Protein AF-0000000067874008 (afdb_homodimer)

InterPro domains:
  IPR034601 Ragulator complex protein LAMTOR4 [PTHR33967] (1-99)

pLDDT: mean 87.2, std 14.18, range [40.66, 96.75]

Structure (mmCIF, N/CA/C/O backbone):
data_AF-0000000067874008-model_v1
#
loop_
_entity.id
_entity.type
_entity.pdbx_description
1 polymer 'Ragulator complex protein LAMTOR4'
#
loop_
_atom_site.group_PDB
_atom_site.id
_atom_site.type_symbol
_atom_site.label_atom_id
_atom_site.label_alt_id
_atom_site.label_comp_id
_atom_site.label_asym_id
_atom_site.label_entity_id
_atom_site.label_seq_id
_atom_site.pdbx_PDB_ins_code
_atom_site.Cartn_x
_atom_site.Cartn_y
_atom_site.Cartn_z
_atom_site.occupancy
_atom_site.B_iso_or_equiv
_atom_site.auth_seq_id
_atom_site.auth_comp_id
_atom_site.auth_asym_id
_atom_site.auth_atom_id
_atom_site.pdbx_PDB_model_num
ATOM 1 N N . MET A 1 1 ? -5.441 24.359 17.938 1 43.97 1 MET A N 1
ATOM 2 C CA . MET A 1 1 ? -6.703 23.656 18.172 1 43.97 1 MET A CA 1
ATOM 3 C C . MET A 1 1 ? -6.828 22.453 17.25 1 43.97 1 MET A C 1
ATOM 5 O O . MET A 1 1 ? -6.867 22.594 16.031 1 43.97 1 MET A O 1
ATOM 9 N N . THR A 1 2 ? -6.242 21.359 17.75 1 56.84 2 THR A N 1
ATOM 10 C CA . THR A 1 2 ? -6.234 20.141 16.969 1 56.84 2 THR A CA 1
ATOM 11 C C . THR A 1 2 ? -7.656 19.734 16.594 1 56.84 2 THR A C 1
ATOM 13 O O . THR A 1 2 ? -8.523 19.625 17.453 1 56.84 2 THR A O 1
ATOM 16 N N . SER A 1 3 ? -8.039 20.062 15.406 1 67.25 3 SER A N 1
ATOM 17 C CA . SER A 1 3 ? -9.375 19.703 14.945 1 67.25 3 SER A CA 1
ATOM 18 C C . SER A 1 3 ? -9.672 18.234 15.195 1 67.25 3 SER A C 1
ATOM 20 O O . SER A 1 3 ? -8.75 17.422 15.359 1 67.25 3 SER A O 1
ATOM 22 N N . THR A 1 4 ? -10.883 17.938 15.672 1 76.56 4 THR A N 1
ATOM 23 C CA . THR A 1 4 ? -11.375 16.578 15.828 1 76.56 4 THR A CA 1
ATOM 24 C C . THR A 1 4 ? -10.867 15.68 14.703 1 76.56 4 THR A C 1
ATOM 26 O O . THR A 1 4 ? -10.594 14.492 14.914 1 76.56 4 THR A O 1
ATOM 29 N N . LEU A 1 5 ? -10.438 16.375 13.57 1 80.25 5 LEU A N 1
ATOM 30 C CA . LEU A 1 5 ? -9.977 15.695 12.359 1 80.25 5 LEU A CA 1
ATOM 31 C C . LEU A 1 5 ? -8.609 15.07 12.578 1 80.25 5 LEU A C 1
ATOM 33 O O . LEU A 1 5 ? -8.328 13.984 12.062 1 80.25 5 LEU A O 1
ATOM 37 N N . THR A 1 6 ? -7.863 15.68 13.477 1 87.56 6 THR A N 1
ATOM 38 C CA . THR A 1 6 ? -6.465 15.266 13.531 1 87.56 6 THR A CA 1
ATOM 39 C C . THR A 1 6 ? -6.117 14.719 14.914 1 87.56 6 THR A C 1
ATOM 41 O O . THR A 1 6 ? -4.973 14.328 15.164 1 87.56 6 THR A O 1
ATOM 44 N N . GLN A 1 7 ? -7.09 14.812 15.844 1 84.56 7 GLN A N 1
ATOM 45 C CA . GLN A 1 7 ? -6.793 14.445 17.219 1 84.56 7 GLN A CA 1
ATOM 46 C C . GLN A 1 7 ? -6.223 13.031 17.312 1 84.56 7 GLN A C 1
ATOM 48 O O . GLN A 1 7 ? -5.207 12.805 17.969 1 84.56 7 GLN A O 1
ATOM 53 N N . GLY A 1 8 ? -6.805 12.047 16.594 1 88.06 8 GLY A N 1
ATOM 54 C CA . GLY A 1 8 ? -6.324 10.672 16.594 1 88.06 8 GLY A CA 1
ATOM 55 C C . GLY A 1 8 ? -4.969 10.508 15.938 1 88.06 8 GLY A C 1
ATOM 56 O O . GLY A 1 8 ? -4.141 9.719 16.391 1 88.06 8 GLY A O 1
ATOM 57 N N . LEU A 1 9 ? -4.711 11.375 14.953 1 89.25 9 LEU A N 1
ATOM 58 C CA . LEU A 1 9 ? -3.473 11.281 14.195 1 89.25 9 LEU A CA 1
ATOM 59 C C . LEU A 1 9 ? -2.293 11.797 15.008 1 89.25 9 LEU A C 1
ATOM 61 O O . LEU A 1 9 ? -1.188 11.258 14.922 1 89.25 9 LEU A O 1
ATOM 65 N N . GLU A 1 10 ? -2.543 12.781 15.828 1 85.94 10 GLU A N 1
ATOM 66 C CA . GLU A 1 10 ? -1.481 13.406 16.609 1 85.94 10 GLU A CA 1
ATOM 67 C C . GLU A 1 10 ? -0.99 12.477 17.719 1 85.94 10 GLU A C 1
ATOM 69 O O . GLU A 1 10 ? 0.112 12.656 18.234 1 85.94 10 GLU A O 1
ATOM 74 N N . ARG A 1 11 ? -1.814 11.531 18.047 1 86.31 11 ARG A N 1
ATOM 75 C CA . ARG A 1 11 ? -1.493 10.68 19.188 1 86.31 11 ARG A CA 1
ATOM 76 C C . ARG A 1 11 ? -0.808 9.391 18.734 1 86.31 11 ARG A C 1
ATOM 78 O O . ARG A 1 11 ? -0.416 8.57 19.562 1 86.31 11 ARG A O 1
ATOM 85 N N . ILE A 1 12 ? -0.633 9.273 17.438 1 88.69 12 ILE A N 1
ATOM 86 C CA . ILE A 1 12 ? 0.016 8.078 16.922 1 88.69 12 ILE A CA 1
ATOM 87 C C . ILE A 1 12 ? 1.482 8.062 17.344 1 88.69 12 ILE A C 1
ATOM 89 O O . ILE A 1 12 ? 2.223 9.008 17.078 1 88.69 12 ILE A O 1
ATOM 93 N N . PRO A 1 13 ? 1.858 6.926 18.016 1 86.31 13 PRO A N 1
ATOM 94 C CA . PRO A 1 13 ? 3.264 6.84 18.406 1 86.31 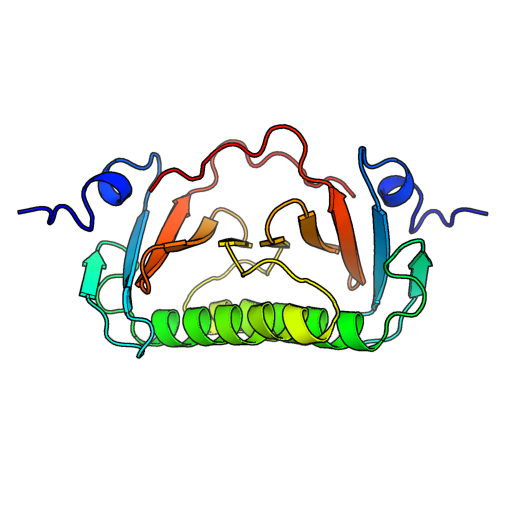13 PRO A CA 1
ATOM 95 C C . PRO A 1 13 ? 4.223 6.914 17.234 1 86.31 13 PRO A C 1
ATOM 97 O O . PRO A 1 13 ? 3.934 6.371 16.156 1 86.31 13 PRO A O 1
ATOM 100 N N . ASP A 1 14 ? 5.359 7.594 17.375 1 90.81 14 ASP A N 1
ATOM 101 C CA . ASP A 1 14 ? 6.457 7.695 16.406 1 90.81 14 ASP A CA 1
ATOM 102 C C . ASP A 1 14 ? 6.02 8.438 15.148 1 90.81 14 ASP A C 1
ATOM 104 O O . ASP A 1 14 ? 6.633 8.289 14.094 1 90.81 14 ASP A O 1
ATOM 108 N N . GLN A 1 15 ? 4.934 9.141 15.32 1 91.62 15 GLN A N 1
ATOM 109 C CA . GLN A 1 15 ? 4.41 9.914 14.203 1 91.62 15 GLN A CA 1
ATOM 110 C C . GLN A 1 15 ? 5.359 11.055 13.836 1 91.62 15 GLN A C 1
ATOM 112 O O . GLN A 1 15 ? 5.809 11.805 14.711 1 91.62 15 GLN A O 1
ATOM 117 N N . MET A 1 16 ? 5.602 11.203 12.562 1 94.88 16 MET A N 1
ATOM 118 C CA . MET A 1 16 ? 6.504 12.242 12.078 1 94.88 16 MET A CA 1
ATOM 119 C C . MET A 1 16 ? 5.738 13.328 11.328 1 94.88 16 MET A C 1
ATOM 121 O O . MET A 1 16 ? 6.262 14.414 11.102 1 94.88 16 MET A O 1
ATOM 125 N N . GLY A 1 17 ? 4.543 13.008 10.922 1 96.25 17 GLY A N 1
ATOM 126 C CA . GLY A 1 17 ? 3.711 13.93 10.156 1 96.25 17 GLY A CA 1
ATOM 127 C C . GLY A 1 17 ? 2.42 13.305 9.672 1 96.25 17 GLY A C 1
ATOM 128 O O . GLY A 1 17 ? 2.285 12.078 9.664 1 96.25 17 GLY A O 1
ATOM 129 N N . TYR A 1 18 ? 1.525 14.18 9.352 1 96.44 18 TYR A N 1
ATOM 130 C CA . TYR A 1 18 ? 0.262 13.672 8.828 1 96.44 18 TYR A CA 1
ATOM 131 C C . TYR A 1 18 ? -0.312 14.609 7.777 1 96.44 18 TYR A C 1
ATOM 133 O O . TYR A 1 18 ? 0.107 15.766 7.672 1 96.44 18 TYR A O 1
ATOM 141 N N . LEU A 1 19 ? -1.194 14.109 6.965 1 96.25 19 LEU A N 1
ATOM 142 C CA . LEU A 1 19 ? -1.909 14.797 5.895 1 96.25 19 LEU A CA 1
ATOM 143 C C . LEU A 1 19 ? -3.34 14.281 5.777 1 96.25 19 LEU A C 1
ATOM 145 O O . LEU A 1 19 ? -3.572 13.07 5.828 1 96.25 19 LEU A O 1
ATOM 149 N N . VAL A 1 20 ? -4.277 15.172 5.75 1 96.69 20 VAL A N 1
ATOM 150 C CA . VAL A 1 20 ? -5.68 14.836 5.531 1 96.69 20 VAL A CA 1
ATOM 151 C C . VAL A 1 20 ? -6.184 15.523 4.262 1 96.69 20 VAL A C 1
ATOM 153 O O . VAL A 1 20 ? -6.012 16.734 4.098 1 96.69 20 VAL A O 1
ATOM 156 N N . MET A 1 21 ? -6.738 14.688 3.416 1 96.44 21 MET A N 1
ATOM 157 C CA . MET A 1 21 ? -7.219 15.211 2.137 1 96.44 21 MET A CA 1
ATOM 158 C C . MET A 1 21 ? -8.672 14.812 1.904 1 96.44 21 MET A C 1
ATOM 160 O O . MET A 1 21 ? -9.133 13.781 2.398 1 96.44 21 MET A O 1
ATOM 164 N N . SER A 1 22 ? -9.305 15.633 1.159 1 94.69 22 SER A N 1
ATOM 165 C CA . SER A 1 22 ? -10.633 15.273 0.678 1 94.69 22 SER A CA 1
ATOM 166 C C . SER A 1 22 ? -10.555 14.422 -0.583 1 94.69 22 SER A C 1
ATOM 168 O O . SER A 1 22 ? -9.5 14.336 -1.219 1 94.69 22 SER A O 1
ATOM 170 N N . GLU A 1 23 ? -11.641 13.758 -0.889 1 85.19 23 GLU A N 1
ATOM 171 C CA . GLU A 1 23 ? -11.719 12.906 -2.07 1 85.19 23 GLU A CA 1
ATOM 172 C C . GLU A 1 23 ? -11.445 13.695 -3.344 1 85.19 23 GLU A C 1
ATOM 174 O O . GLU A 1 23 ? -10.914 13.156 -4.316 1 85.19 23 GLU A O 1
ATOM 179 N N . ASP A 1 24 ? -11.789 14.992 -3.246 1 85.12 24 ASP A N 1
ATOM 180 C CA . ASP A 1 24 ? -11.594 15.828 -4.43 1 85.12 24 ASP A CA 1
ATOM 181 C C . ASP A 1 24 ? -10.164 16.359 -4.492 1 85.12 24 ASP A C 1
ATOM 183 O O . ASP A 1 24 ? -9.789 17.047 -5.441 1 85.12 24 ASP A O 1
ATOM 187 N N . GLY A 1 25 ? -9.367 16.062 -3.543 1 85.06 25 GLY A N 1
ATOM 188 C CA . GLY A 1 25 ? -7.941 16.344 -3.623 1 85.06 25 GLY A CA 1
ATOM 189 C C . GLY A 1 25 ? -7.523 17.547 -2.785 1 85.06 25 GLY A C 1
ATOM 190 O O . GLY A 1 25 ? -6.34 17.891 -2.73 1 85.06 25 GLY A O 1
ATOM 191 N N . GLY A 1 26 ? -8.445 18.297 -2.127 1 92.44 26 GLY A N 1
ATOM 192 C CA . GLY A 1 26 ? -8.094 19.422 -1.267 1 92.44 26 GLY A CA 1
ATOM 193 C C . GLY A 1 26 ? -7.449 18.984 0.038 1 92.44 26 GLY A C 1
ATOM 194 O O . GLY A 1 26 ? -7.895 18.031 0.674 1 92.44 26 GLY A O 1
ATOM 195 N N . VAL A 1 27 ? -6.375 19.641 0.399 1 95.12 27 VAL A N 1
ATOM 196 C CA . VAL A 1 27 ? -5.719 19.375 1.677 1 95.12 27 VAL A CA 1
ATOM 197 C C . VAL A 1 27 ? -6.504 20.047 2.805 1 95.12 27 VAL A C 1
ATOM 199 O O . VAL A 1 27 ? -6.723 21.266 2.785 1 95.12 27 VAL A O 1
ATOM 202 N N . LEU A 1 28 ? -6.926 19.234 3.77 1 95.62 28 LEU A N 1
ATOM 203 C CA . LEU A 1 28 ? -7.746 19.719 4.875 1 95.62 28 LEU A CA 1
ATOM 204 C C . LEU A 1 28 ? -6.883 20.031 6.094 1 95.62 28 LEU A C 1
ATOM 206 O O . LEU A 1 28 ? -7.215 20.922 6.879 1 95.62 28 LEU A O 1
ATOM 210 N N . ALA A 1 29 ? -5.879 19.203 6.34 1 95.56 29 ALA A N 1
ATOM 211 C CA . ALA A 1 29 ? -4.949 19.391 7.449 1 95.56 29 ALA A CA 1
ATOM 212 C C . ALA A 1 29 ? -3.621 18.688 7.176 1 95.56 29 ALA A C 1
ATOM 214 O O . ALA A 1 29 ? -3.58 17.672 6.477 1 95.56 29 ALA A O 1
ATOM 215 N N . SER A 1 30 ? -2.576 19.266 7.633 1 96.75 30 SER A N 1
ATOM 216 C CA . SER A 1 30 ? -1.256 18.656 7.52 1 96.75 30 SER A CA 1
ATOM 217 C C . SER A 1 30 ? -0.313 19.172 8.602 1 96.75 30 SER A C 1
ATOM 219 O O . SER A 1 30 ? -0.509 20.266 9.133 1 96.75 30 SER A O 1
ATOM 221 N N . ALA A 1 31 ? 0.649 18.391 8.961 1 96.19 31 ALA A N 1
ATOM 222 C CA . ALA A 1 31 ? 1.614 18.797 9.984 1 96.19 31 ALA A CA 1
ATOM 223 C C . ALA A 1 31 ? 2.908 18 9.859 1 96.19 31 ALA A C 1
ATOM 225 O O . ALA A 1 31 ? 2.977 17.031 9.094 1 96.19 31 ALA A O 1
ATOM 226 N N . GLY A 1 32 ? 3.914 18.547 10.578 1 96 32 GLY A N 1
ATOM 227 C CA . GLY A 1 32 ? 5.188 17.859 10.625 1 96 32 GLY A CA 1
ATOM 228 C C . GLY A 1 32 ? 5.852 17.734 9.266 1 96 32 GLY A C 1
ATOM 229 O O . GLY A 1 32 ? 5.867 18.688 8.484 1 96 32 GLY A O 1
ATOM 230 N N . ASP A 1 33 ? 6.309 16.516 8.953 1 94.75 33 ASP A N 1
ATOM 231 C CA . ASP A 1 33 ? 7.043 16.281 7.711 1 94.75 33 ASP A CA 1
ATOM 232 C C . ASP A 1 33 ? 6.129 16.391 6.496 1 94.75 33 ASP A C 1
ATOM 234 O O . ASP A 1 33 ? 6.602 16.547 5.367 1 94.75 33 ASP A O 1
ATOM 238 N N . LEU A 1 34 ? 4.836 16.344 6.719 1 95.62 34 LEU A N 1
ATOM 239 C CA . LEU A 1 34 ? 3.906 16.312 5.594 1 95.62 34 LEU A CA 1
ATOM 240 C C . LEU A 1 34 ? 3.17 17.641 5.461 1 95.62 34 LEU A C 1
ATOM 242 O O . LEU A 1 34 ? 2.197 17.75 4.711 1 95.62 34 LEU A O 1
ATOM 246 N N . GLU A 1 35 ? 3.635 18.656 6.195 1 96.06 35 GLU A N 1
ATOM 247 C CA . GLU A 1 35 ? 2.955 19.953 6.191 1 96.06 35 GLU A CA 1
ATOM 248 C C . GLU A 1 35 ? 3.014 20.594 4.809 1 96.06 35 GLU A C 1
ATOM 250 O O . GLU A 1 35 ? 4.098 20.812 4.266 1 96.06 35 GLU A O 1
ATOM 255 N N . ASN A 1 36 ? 1.947 20.828 4.23 1 94.12 36 ASN A N 1
ATOM 256 C CA . ASN A 1 36 ? 1.734 21.5 2.957 1 94.12 36 ASN A CA 1
ATOM 257 C C . ASN A 1 36 ? 2.5 20.828 1.826 1 94.12 36 ASN A C 1
ATOM 259 O O . ASN A 1 36 ? 2.986 21.5 0.911 1 94.12 36 ASN A O 1
ATOM 263 N N . ASP A 1 37 ? 2.703 19.5 1.984 1 93.69 37 ASP A N 1
ATOM 264 C CA . ASP A 1 37 ? 3.402 18.734 0.951 1 93.69 37 ASP A CA 1
ATOM 265 C C . ASP A 1 37 ? 2.443 18.312 -0.159 1 93.69 37 ASP A C 1
ATOM 267 O O . ASP A 1 37 ? 1.922 17.188 -0.138 1 93.69 37 ASP A O 1
ATOM 271 N N . GLU A 1 38 ? 2.291 19.109 -1.146 1 93.12 38 GLU A N 1
ATOM 272 C CA . GLU A 1 38 ? 1.336 18.891 -2.227 1 93.12 38 GLU A CA 1
ATOM 273 C C . GLU A 1 38 ? 1.802 17.766 -3.154 1 93.12 38 GLU A C 1
ATOM 275 O O . GLU A 1 38 ? 0.983 17.094 -3.781 1 93.12 38 GLU A O 1
ATOM 280 N N . ARG A 1 39 ? 3.078 17.719 -3.248 1 93.62 39 ARG A N 1
ATOM 281 C CA . ARG A 1 39 ? 3.602 16.672 -4.113 1 93.62 39 ARG A CA 1
ATOM 282 C C . ARG A 1 39 ? 3.289 15.289 -3.543 1 93.62 39 ARG A C 1
ATOM 284 O O . ARG A 1 39 ? 2.803 14.414 -4.258 1 93.62 39 ARG A O 1
ATOM 291 N N . LEU A 1 40 ? 3.527 15.141 -2.246 1 94.31 40 LEU A N 1
ATOM 292 C CA . LEU A 1 40 ? 3.207 13.875 -1.598 1 94.31 40 LEU A CA 1
ATOM 293 C C . LEU A 1 40 ? 1.71 13.594 -1.667 1 94.31 40 LEU A C 1
ATOM 295 O O . LEU A 1 40 ? 1.299 12.461 -1.934 1 94.31 40 LEU A O 1
ATOM 299 N N . ALA A 1 41 ? 0.946 14.609 -1.475 1 95.81 41 ALA A N 1
ATOM 300 C CA . ALA A 1 41 ? -0.505 14.469 -1.571 1 95.81 41 ALA A CA 1
ATOM 301 C C . ALA A 1 41 ? -0.914 13.906 -2.93 1 95.81 41 ALA A C 1
ATOM 303 O O . ALA A 1 41 ? -1.774 13.023 -3.012 1 95.81 41 ALA A O 1
ATOM 304 N N . GLY A 1 42 ? -0.292 14.406 -3.955 1 95.5 42 GLY A N 1
ATOM 305 C CA . GLY A 1 42 ? -0.577 13.938 -5.301 1 95.5 42 GLY A CA 1
ATOM 306 C C . GLY A 1 42 ? -0.214 12.477 -5.512 1 95.5 42 GLY A C 1
ATOM 307 O O . GLY A 1 42 ? -0.987 11.719 -6.098 1 95.5 42 GLY A O 1
ATOM 308 N N . VAL A 1 43 ? 0.883 12.117 -5.012 1 95 43 VAL A N 1
ATOM 309 C CA . VAL A 1 43 ? 1.36 10.75 -5.164 1 95 43 VAL A CA 1
ATOM 310 C C . VAL A 1 43 ? 0.435 9.789 -4.414 1 95 43 VAL A C 1
ATOM 312 O O . VAL A 1 43 ? 0.054 8.742 -4.945 1 95 43 VAL A O 1
ATOM 315 N N . ILE A 1 44 ? 0.003 10.148 -3.217 1 95.94 44 ILE A N 1
ATOM 316 C CA . ILE A 1 44 ? -0.888 9.328 -2.41 1 95.94 44 ILE A CA 1
ATOM 317 C C . ILE A 1 44 ? -2.227 9.164 -3.123 1 95.94 44 ILE A C 1
ATOM 319 O O . ILE A 1 44 ? -2.775 8.055 -3.18 1 95.94 44 ILE A O 1
ATOM 323 N N . ARG A 1 45 ? -2.629 10.211 -3.629 1 95.38 45 ARG A N 1
ATOM 324 C CA . ARG A 1 45 ? -3.895 10.164 -4.355 1 95.38 45 ARG A CA 1
ATOM 325 C C . ARG A 1 45 ? -3.805 9.219 -5.547 1 95.38 45 ARG A C 1
ATOM 327 O O . ARG A 1 45 ? -4.742 8.461 -5.82 1 95.38 45 ARG A O 1
ATOM 334 N N . GLU A 1 46 ? -2.723 9.328 -6.203 1 95.38 46 GLU A N 1
ATOM 335 C CA . GLU A 1 46 ? -2.521 8.43 -7.34 1 95.38 46 GLU A CA 1
ATOM 336 C C . GLU A 1 46 ? -2.477 6.977 -6.891 1 95.38 46 GLU A C 1
ATOM 338 O O . GLU A 1 46 ? -3.094 6.109 -7.516 1 95.38 46 GLU A O 1
ATOM 343 N N . MET A 1 47 ? -1.815 6.688 -5.789 1 95.38 47 MET A N 1
ATOM 344 C CA . MET A 1 47 ? -1.727 5.32 -5.285 1 95.38 47 MET A CA 1
ATOM 345 C C . MET A 1 47 ? -3.107 4.781 -4.926 1 95.38 47 MET A C 1
ATOM 347 O O . MET A 1 47 ? -3.441 3.646 -5.262 1 95.38 47 MET A O 1
ATOM 351 N N . VAL A 1 48 ? -3.908 5.605 -4.277 1 95.06 48 VAL A N 1
ATOM 352 C CA . VAL A 1 48 ? -5.266 5.227 -3.895 1 95.06 48 VAL A CA 1
ATOM 353 C C . VAL A 1 48 ? -6.102 4.973 -5.145 1 95.06 48 VAL A C 1
ATOM 355 O O . VAL A 1 48 ? -6.867 4.004 -5.203 1 95.06 48 VAL A O 1
ATOM 358 N N . ALA A 1 49 ? -5.918 5.828 -6.137 1 94.69 49 ALA A N 1
ATOM 359 C CA . ALA A 1 49 ? -6.66 5.66 -7.387 1 94.69 49 ALA A CA 1
ATOM 360 C C . ALA A 1 49 ? -6.312 4.332 -8.055 1 94.69 49 ALA A C 1
ATOM 362 O O . ALA A 1 49 ? -7.199 3.627 -8.539 1 94.69 49 ALA A O 1
ATOM 363 N N . VAL A 1 50 ? -5.086 3.953 -8.102 1 95.5 50 VAL A N 1
ATOM 364 C CA . VAL A 1 50 ? -4.664 2.689 -8.695 1 95.5 50 VAL A CA 1
ATOM 365 C C . VAL A 1 50 ? -5.207 1.522 -7.871 1 95.5 50 VAL A C 1
ATOM 367 O O . VAL A 1 50 ? -5.727 0.553 -8.43 1 95.5 50 VAL A O 1
ATOM 370 N N . ALA A 1 51 ? -5.145 1.589 -6.551 1 94.44 51 ALA A N 1
ATOM 371 C CA . ALA A 1 51 ? -5.664 0.537 -5.684 1 94.44 51 ALA A CA 1
ATOM 372 C C . ALA A 1 51 ? -7.152 0.298 -5.938 1 94.44 51 ALA A C 1
ATOM 374 O O . ALA A 1 51 ? -7.621 -0.84 -5.875 1 94.44 51 ALA A O 1
ATOM 375 N N . CYS A 1 52 ? -7.844 1.324 -6.316 1 92.5 52 CYS A N 1
ATOM 376 C CA . CYS A 1 52 ? -9.281 1.218 -6.523 1 92.5 52 CYS A CA 1
ATOM 377 C C . CYS A 1 52 ? -9.594 0.495 -7.828 1 92.5 52 CYS A C 1
ATOM 379 O O . CYS A 1 52 ? -10.719 0.043 -8.039 1 92.5 52 CYS A O 1
ATOM 381 N N . THR A 1 53 ? -8.609 0.357 -8.641 1 92.88 53 THR A N 1
ATOM 382 C CA . THR A 1 53 ? -8.828 -0.391 -9.867 1 92.88 53 THR A CA 1
ATOM 383 C C . THR A 1 53 ? -8.945 -1.886 -9.586 1 92.88 53 THR A C 1
ATOM 385 O O . THR A 1 53 ? -9.398 -2.652 -10.43 1 92.88 53 THR A O 1
ATOM 388 N N . PHE A 1 54 ? -8.57 -2.318 -8.305 1 90.31 54 PHE A N 1
ATOM 389 C CA . PHE A 1 54 ? -8.727 -3.715 -7.914 1 90.31 54 PHE A CA 1
ATOM 390 C C . PHE A 1 54 ? -10.188 -4.137 -7.969 1 90.31 54 P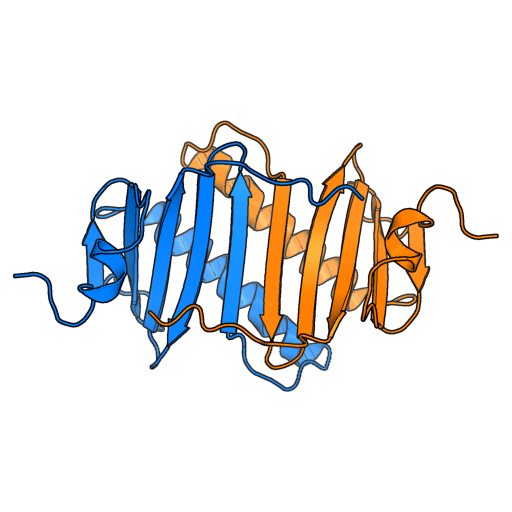HE A C 1
ATOM 392 O O . PHE A 1 54 ? -10.492 -5.316 -8.148 1 90.31 54 PHE A O 1
ATOM 399 N N . ARG A 1 55 ? -11.055 -3.186 -7.859 1 85.62 55 ARG A N 1
ATOM 400 C CA . ARG A 1 55 ? -12.484 -3.473 -7.961 1 85.62 55 ARG A CA 1
ATOM 401 C C . ARG A 1 55 ? -12.812 -4.129 -9.297 1 85.62 55 ARG A C 1
ATOM 403 O O . ARG A 1 55 ? -13.641 -5.043 -9.359 1 85.62 55 ARG A O 1
ATOM 410 N N . ASP A 1 56 ? -12.109 -3.645 -10.25 1 88.5 56 ASP A N 1
ATOM 411 C CA . ASP A 1 56 ? -12.328 -4.195 -11.586 1 88.5 56 ASP A CA 1
ATOM 412 C C . ASP A 1 56 ? -11.82 -5.633 -11.68 1 88.5 56 ASP A C 1
ATOM 414 O O . ASP A 1 56 ? -12.18 -6.363 -12.602 1 88.5 56 ASP A O 1
ATOM 418 N N . LEU A 1 57 ? -10.977 -6.004 -10.656 1 87.75 57 LEU A N 1
ATOM 419 C CA . LEU A 1 57 ? -10.352 -7.32 -10.703 1 87.75 57 LEU A CA 1
ATOM 420 C C . LEU A 1 57 ? -11.07 -8.297 -9.781 1 87.75 57 LEU A C 1
ATOM 422 O O . LEU A 1 57 ? -10.625 -9.438 -9.609 1 87.75 57 LEU A O 1
ATOM 426 N N . GLY A 1 58 ? -12.164 -7.809 -9.203 1 84.12 58 GLY A N 1
ATOM 427 C CA . GLY A 1 58 ? -12.984 -8.742 -8.445 1 84.12 58 GLY A CA 1
ATOM 428 C C . GLY A 1 58 ? -13.055 -8.406 -6.969 1 84.12 58 GLY A C 1
ATOM 429 O O . GLY A 1 58 ? -13.773 -9.062 -6.211 1 84.12 58 GLY A O 1
ATOM 430 N N . GLU A 1 59 ? -12.25 -7.508 -6.598 1 83 59 GLU A N 1
ATOM 431 C CA . GLU A 1 59 ? -12.391 -7.059 -5.215 1 83 59 GLU A CA 1
ATOM 432 C C . GLU A 1 59 ? -13.703 -6.305 -5.012 1 83 59 GLU A C 1
ATOM 434 O O . GLU A 1 59 ? -13.906 -5.234 -5.59 1 83 59 GLU A O 1
ATOM 439 N N . GLN A 1 60 ? -14.531 -6.863 -4.27 1 83.81 60 GLN A N 1
ATOM 440 C CA . GLN A 1 60 ? -15.875 -6.309 -4.133 1 83.81 60 GLN A CA 1
ATOM 441 C C . GLN A 1 60 ? -15.93 -5.262 -3.023 1 83.81 60 GLN A C 1
ATOM 443 O O . GLN A 1 60 ? -16.781 -4.379 -3.035 1 83.81 60 GLN A O 1
ATOM 448 N N . GLN A 1 61 ? -15.008 -5.379 -2.139 1 86.19 61 GLN A N 1
ATOM 449 C CA . GLN A 1 61 ? -15.008 -4.453 -1.011 1 86.19 61 GLN A CA 1
ATOM 450 C C . GLN A 1 61 ? -14.18 -3.209 -1.325 1 86.19 61 GLN A C 1
ATOM 452 O O . GLN A 1 61 ? -13.203 -3.277 -2.074 1 86.19 61 GLN A O 1
ATOM 457 N N . PRO A 1 62 ? -14.539 -2.104 -0.82 1 87.12 62 PRO A N 1
ATOM 458 C CA . PRO A 1 62 ? -13.805 -0.852 -1.039 1 87.12 62 PRO A CA 1
ATOM 459 C C . PRO A 1 62 ? -12.406 -0.872 -0.428 1 87.12 62 PRO A C 1
ATOM 461 O O . PRO A 1 62 ? -12.164 -1.598 0.539 1 87.12 62 PRO A O 1
ATOM 464 N N . PHE A 1 63 ? -11.656 -0.038 -1.036 1 90.06 63 PHE A N 1
ATOM 465 C CA . PHE A 1 63 ? -10.336 0.215 -0.468 1 90.06 63 PHE A CA 1
ATOM 466 C C . PHE A 1 63 ? -10.453 0.73 0.962 1 90.06 63 PHE A C 1
ATOM 468 O O . PHE A 1 63 ? -11.234 1.642 1.237 1 90.06 63 PHE A O 1
ATOM 475 N N . LYS A 1 64 ? -9.672 0.146 1.842 1 90.94 64 LYS A N 1
ATOM 476 C CA . LYS A 1 64 ? -9.727 0.552 3.244 1 90.94 64 LYS A CA 1
ATOM 477 C C . LYS A 1 64 ? -8.422 1.205 3.68 1 90.94 64 LYS A C 1
ATOM 479 O O . LYS A 1 64 ? -8.422 2.32 4.203 1 90.94 64 LYS A O 1
ATOM 484 N N . ARG A 1 65 ? -7.324 0.554 3.502 1 92.69 65 ARG A N 1
ATOM 485 C CA . ARG A 1 65 ? -6.043 1.051 3.994 1 92.69 65 ARG A CA 1
ATOM 486 C C . ARG A 1 65 ? -4.891 0.547 3.127 1 92.69 65 ARG A C 1
ATOM 488 O O . ARG A 1 65 ? -5.004 -0.5 2.486 1 92.69 65 ARG A O 1
ATOM 495 N N . MET A 1 66 ? -3.809 1.279 3.182 1 95.69 66 MET A N 1
ATOM 496 C CA . MET A 1 66 ? -2.566 0.889 2.518 1 95.69 66 MET A CA 1
ATOM 497 C C . MET A 1 66 ? -1.354 1.36 3.312 1 95.69 66 MET A C 1
ATOM 499 O O . MET A 1 66 ? -1.409 2.391 3.984 1 95.69 66 MET A O 1
ATOM 503 N N . SER A 1 67 ? -0.316 0.603 3.299 1 94.31 67 SER A N 1
ATOM 504 C CA . SER A 1 67 ? 0.943 1.005 3.916 1 94.31 67 SER A CA 1
ATOM 505 C C . SER A 1 67 ? 2.115 0.812 2.959 1 94.31 67 SER A C 1
ATOM 507 O O . SER A 1 67 ? 2.146 -0.157 2.197 1 94.31 67 SER A O 1
ATOM 509 N N . VAL A 1 68 ? 2.971 1.731 3.021 1 95.44 68 VAL A N 1
ATOM 510 C CA . VAL A 1 68 ? 4.18 1.664 2.207 1 95.44 68 VAL A CA 1
ATOM 511 C C . VAL A 1 68 ? 5.41 1.85 3.094 1 95.44 68 VAL A C 1
ATOM 513 O O . VAL A 1 68 ? 5.504 2.828 3.838 1 95.44 68 VAL A O 1
ATOM 516 N N . VAL A 1 69 ? 6.344 0.949 2.996 1 94 69 VAL A N 1
ATOM 517 C CA . VAL A 1 69 ? 7.527 0.97 3.852 1 94 69 VAL A CA 1
ATOM 518 C C . VAL A 1 69 ? 8.766 1.309 3.018 1 94 69 VAL A C 1
ATOM 520 O O . VAL A 1 69 ? 9.031 0.661 2.004 1 94 69 VAL A O 1
ATOM 523 N N . PHE A 1 70 ? 9.406 2.32 3.533 1 91.88 70 PHE A N 1
ATOM 524 C CA . PHE A 1 70 ? 10.711 2.715 3.016 1 91.88 70 PHE A CA 1
ATOM 525 C C . PHE A 1 70 ? 11.758 2.709 4.125 1 91.88 70 PHE A C 1
ATOM 527 O O . PHE A 1 70 ? 11.828 3.646 4.922 1 91.88 70 PHE A O 1
ATOM 534 N N . GLY A 1 71 ? 12.539 1.745 4.074 1 88.06 71 GLY A N 1
ATOM 535 C CA . GLY A 1 71 ? 13.586 1.748 5.086 1 88.06 71 GLY A CA 1
ATOM 536 C C . GLY A 1 71 ? 13.047 1.881 6.496 1 88.06 71 GLY A C 1
ATOM 537 O O . GLY A 1 71 ? 12.336 0.999 6.98 1 88.06 71 GLY A O 1
ATOM 538 N N . GLU A 1 72 ? 13.297 3.107 7.102 1 88.31 72 GLU A N 1
ATOM 539 C CA . GLU A 1 72 ? 12.945 3.295 8.508 1 88.31 72 GLU A CA 1
ATOM 540 C C . GLU A 1 72 ? 11.625 4.047 8.648 1 88.31 72 GLU A C 1
ATOM 542 O O . GLU A 1 72 ? 11.203 4.375 9.758 1 88.31 72 GLU A O 1
ATOM 547 N N . HIS A 1 73 ? 10.93 4.234 7.547 1 92.69 73 HIS A N 1
ATOM 548 C CA . HIS A 1 73 ? 9.672 4.973 7.617 1 92.69 73 HIS A CA 1
ATOM 549 C C . HIS A 1 73 ? 8.531 4.188 6.98 1 92.69 73 HIS A C 1
ATOM 551 O O . HIS A 1 73 ? 8.766 3.375 6.078 1 92.69 73 HIS A O 1
ATOM 557 N N . THR A 1 74 ? 7.426 4.488 7.492 1 93.25 74 THR A N 1
ATOM 558 C CA . THR A 1 74 ? 6.211 3.924 6.918 1 93.25 74 THR A CA 1
ATOM 559 C C . THR A 1 74 ? 5.168 5.012 6.68 1 93.25 74 THR A C 1
ATOM 561 O O . THR A 1 74 ? 4.977 5.891 7.523 1 93.25 74 THR A O 1
ATOM 564 N N . PHE A 1 75 ? 4.527 4.984 5.527 1 94.5 75 PHE A N 1
ATOM 565 C CA . PHE A 1 75 ? 3.346 5.793 5.246 1 94.5 75 PHE A CA 1
ATOM 566 C C . PHE A 1 75 ? 2.076 4.957 5.371 1 94.5 75 PHE A C 1
ATOM 568 O O . PHE A 1 75 ? 1.932 3.932 4.703 1 94.5 75 PHE A O 1
ATOM 575 N N . LEU A 1 76 ? 1.264 5.379 6.258 1 94.69 76 LEU A N 1
ATOM 576 C CA . LEU A 1 76 ? -0.032 4.734 6.445 1 94.69 76 LEU A CA 1
ATOM 577 C C . LEU A 1 76 ? -1.15 5.582 5.848 1 94.69 76 LEU A C 1
ATOM 579 O O . LEU A 1 76 ? -1.259 6.773 6.145 1 94.69 76 LEU A O 1
ATOM 583 N N . VAL A 1 77 ? -1.979 4.98 4.992 1 95.56 77 VAL A N 1
ATOM 584 C CA . VAL A 1 77 ? -3.076 5.68 4.332 1 95.56 77 VAL A CA 1
ATOM 585 C C . VAL A 1 77 ? -4.402 5.004 4.668 1 95.56 77 VAL A C 1
ATOM 587 O O . VAL A 1 77 ? -4.531 3.783 4.543 1 95.56 77 VAL A O 1
ATOM 590 N N . THR A 1 78 ? -5.344 5.742 5.164 1 94.25 78 THR A N 1
ATOM 591 C CA . THR A 1 78 ? -6.676 5.234 5.469 1 94.25 78 THR A CA 1
ATOM 592 C C . THR A 1 78 ? -7.75 6.125 4.852 1 94.25 78 THR A C 1
ATOM 594 O O . THR A 1 78 ? -7.641 7.352 4.891 1 94.25 78 THR A O 1
ATOM 597 N N . ILE A 1 79 ? -8.734 5.426 4.324 1 93 79 ILE A N 1
ATOM 598 C CA . ILE A 1 79 ? -9.883 6.184 3.836 1 93 79 ILE A CA 1
ATOM 599 C C . ILE A 1 79 ? -11.047 6.039 4.809 1 93 79 ILE A C 1
ATOM 601 O O . ILE A 1 79 ? -11.414 4.922 5.188 1 93 79 ILE A O 1
ATOM 605 N N . SER A 1 80 ? -11.578 7.129 5.258 1 90.06 80 SER A N 1
ATOM 606 C CA . SER A 1 80 ? -12.742 7.176 6.133 1 90.06 80 SER A CA 1
ATOM 607 C C . SER A 1 80 ? -13.602 8.406 5.848 1 90.06 80 SER A C 1
ATOM 609 O O . SER A 1 80 ? -13.094 9.531 5.836 1 90.06 80 SER A O 1
ATOM 611 N N . GLY A 1 81 ? -14.922 8.258 5.695 1 87.75 81 GLY A N 1
ATOM 612 C CA . GLY A 1 81 ? -15.82 9.383 5.473 1 87.75 81 GLY A CA 1
ATOM 613 C C . GLY A 1 81 ? -15.406 10.258 4.305 1 87.75 81 GLY A C 1
ATOM 614 O O . GLY A 1 81 ? -15.367 11.484 4.426 1 87.75 81 GLY A O 1
ATOM 615 N N . GLN A 1 82 ? -15.055 9.883 3.287 1 89.75 82 GLN A N 1
ATOM 616 C CA . GLN A 1 82 ? -14.688 10.562 2.047 1 89.75 82 GLN A CA 1
ATOM 617 C C . GLN A 1 82 ? -13.367 11.312 2.201 1 89.75 82 GLN A C 1
ATOM 619 O O . GLN A 1 82 ? -13.055 12.195 1.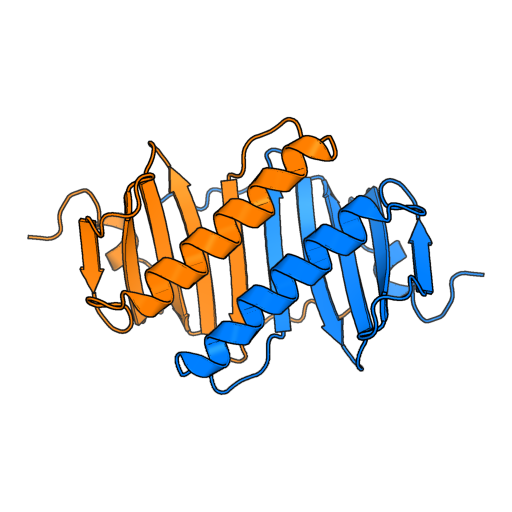4 1 89.75 82 GLN A O 1
ATOM 624 N N . LYS A 1 83 ? -12.695 11.023 3.219 1 94.5 83 LYS A N 1
ATOM 625 C CA . LYS A 1 83 ? -11.391 11.641 3.477 1 94.5 83 LYS A CA 1
ATOM 626 C C . LYS A 1 83 ? -10.273 10.602 3.443 1 94.5 83 LYS A C 1
ATOM 628 O O . LYS A 1 83 ? -10.5 9.43 3.768 1 94.5 83 LYS A O 1
ATOM 633 N N . ILE A 1 84 ? -9.102 11.094 2.986 1 95.62 84 ILE A N 1
ATOM 634 C CA . ILE A 1 84 ? -7.891 10.281 2.992 1 95.62 84 ILE A CA 1
ATOM 635 C C . ILE A 1 84 ? -6.957 10.75 4.109 1 95.62 84 ILE A C 1
ATOM 637 O O . ILE A 1 84 ? -6.582 11.922 4.16 1 95.62 84 ILE A O 1
ATOM 641 N N . TYR A 1 85 ? -6.629 9.82 5.074 1 95.31 85 TYR A N 1
ATOM 642 C CA . TYR A 1 85 ? -5.711 10.094 6.176 1 95.31 85 TYR A CA 1
ATOM 643 C C . TYR A 1 85 ? -4.348 9.469 5.922 1 95.31 85 TYR A C 1
ATOM 645 O O . TYR A 1 85 ? -4.254 8.266 5.637 1 95.31 85 TYR A O 1
ATOM 653 N N . VAL A 1 86 ? -3.338 10.312 6.047 1 96.06 86 VAL A N 1
ATOM 654 C CA . VAL A 1 86 ? -1.977 9.828 5.832 1 96.06 86 VAL A CA 1
ATOM 655 C C . VAL A 1 86 ? -1.126 10.117 7.066 1 96.06 86 VAL A C 1
ATOM 657 O O . VAL A 1 86 ? -1.163 11.227 7.609 1 96.06 86 VAL A O 1
ATOM 660 N N . VAL A 1 87 ? -0.395 9.078 7.523 1 95.94 87 VAL A N 1
ATOM 661 C CA . VAL A 1 87 ? 0.553 9.258 8.617 1 95.94 87 VAL A CA 1
ATOM 662 C C . VAL A 1 87 ? 1.925 8.727 8.203 1 95.94 87 VAL A C 1
ATOM 664 O O . VAL A 1 87 ? 2.031 7.645 7.633 1 95.94 87 VAL A O 1
ATOM 667 N N . LYS A 1 88 ? 2.834 9.555 8.375 1 94.75 88 LYS A N 1
ATOM 668 C CA . LYS A 1 88 ? 4.219 9.102 8.281 1 94.75 88 LYS A CA 1
ATOM 669 C C . LYS A 1 88 ? 4.758 8.703 9.656 1 94.75 88 LYS A C 1
ATOM 671 O O . LYS A 1 88 ? 4.684 9.484 10.602 1 94.75 88 LYS A O 1
ATOM 676 N N . ARG A 1 89 ? 5.227 7.48 9.734 1 93.81 89 ARG A N 1
ATOM 677 C CA . ARG A 1 89 ? 5.723 6.992 11.016 1 93.81 89 ARG A CA 1
ATOM 678 C C . ARG A 1 89 ? 7.129 6.418 10.875 1 93.81 89 ARG A C 1
ATOM 680 O O . ARG A 1 89 ? 7.48 5.875 9.82 1 93.81 89 ARG A O 1
ATOM 687 N N . GLN A 1 90 ? 7.93 6.684 12 1 92.69 90 GLN A N 1
ATOM 688 C CA . GLN A 1 90 ? 9.227 6.023 12.086 1 92.69 90 GLN A CA 1
ATOM 689 C C . GLN A 1 90 ? 9.078 4.555 12.477 1 92.69 90 GLN A C 1
ATOM 691 O O . GLN A 1 90 ? 8.312 4.227 13.391 1 92.69 90 GLN A O 1
ATOM 696 N N . ASN A 1 91 ? 9.711 3.629 11.648 1 84.88 91 ASN A N 1
ATOM 697 C CA . ASN A 1 91 ? 9.625 2.203 11.938 1 84.88 91 ASN A CA 1
ATOM 698 C C . ASN A 1 91 ? 10.453 1.831 13.164 1 84.88 91 ASN A C 1
ATOM 700 O O . ASN A 1 91 ? 11.602 2.256 13.289 1 84.88 91 ASN A O 1
ATOM 704 N N . VAL A 1 92 ? 9.945 1.611 14.336 1 67.69 92 VAL A N 1
ATOM 705 C CA . VAL A 1 92 ? 10.773 1.062 15.406 1 67.69 92 VAL A CA 1
ATOM 706 C C . VAL A 1 92 ? 11.242 -0.342 15.031 1 67.69 92 VAL A C 1
ATOM 708 O O . VAL A 1 92 ? 12.445 -0.594 14.922 1 67.69 92 VAL A O 1
ATOM 711 N N . VAL A 1 93 ? 11.016 -1.555 15.883 1 53.47 93 VAL A N 1
ATOM 712 C CA . VAL A 1 93 ? 11.484 -2.91 15.617 1 53.47 93 VAL A CA 1
ATOM 713 C C . VAL A 1 93 ? 10.797 -3.459 14.367 1 53.47 93 VAL A C 1
ATOM 715 O O . VAL A 1 93 ? 9.578 -3.605 14.328 1 53.47 93 VAL A O 1
ATOM 718 N N . ARG A 1 94 ? 11.289 -3.164 13.234 1 49 94 ARG A N 1
ATOM 719 C CA . ARG A 1 94 ? 10.789 -3.383 11.875 1 49 94 ARG A CA 1
ATOM 720 C C . ARG A 1 94 ? 10.594 -4.871 11.602 1 49 94 ARG A C 1
ATOM 722 O O . ARG A 1 94 ? 11.555 -5.645 11.625 1 49 94 ARG A O 1
ATOM 729 N N . GLU A 1 95 ? 9.812 -5.645 12.172 1 41.75 95 GLU A N 1
ATOM 730 C CA . GLU A 1 95 ? 9.984 -7.082 11.977 1 41.75 95 GLU A CA 1
ATOM 731 C C . GLU A 1 95 ? 9.758 -7.473 10.523 1 41.75 95 GLU A C 1
ATOM 733 O O . GLU A 1 95 ? 8.891 -6.91 9.844 1 41.75 95 GLU A O 1
ATOM 738 N N . PRO A 1 96 ? 10.484 -8.422 9.984 1 42.44 96 PRO A N 1
ATOM 739 C CA . PRO A 1 96 ? 10.773 -9.039 8.688 1 42.44 96 PRO A CA 1
ATOM 740 C C . PRO A 1 96 ? 9.523 -9.555 7.984 1 42.44 96 PRO A C 1
ATOM 742 O O . PRO A 1 96 ? 8.633 -10.117 8.633 1 42.44 96 PRO A O 1
ATOM 745 N N . ILE A 1 97 ? 8.906 -8.867 7.023 1 43.03 97 ILE A N 1
ATOM 746 C CA . ILE A 1 97 ? 8.188 -9.711 6.074 1 43.03 97 ILE A CA 1
ATOM 747 C C . ILE A 1 97 ? 9.133 -10.781 5.52 1 43.03 97 ILE A C 1
ATOM 749 O O . ILE A 1 97 ? 10.031 -10.477 4.738 1 43.03 97 ILE A O 1
ATOM 753 N N . SER A 1 98 ? 9.859 -11.586 6.203 1 42.78 98 SER A N 1
ATOM 754 C CA . SER A 1 98 ? 10.836 -12.492 5.609 1 42.78 98 SER A CA 1
ATOM 755 C C . SER A 1 98 ? 10.188 -13.398 4.562 1 42.78 98 SER A C 1
ATOM 757 O O . SER A 1 98 ? 9.328 -14.211 4.887 1 42.78 98 SER A O 1
ATOM 759 N N . VAL A 1 99 ? 10.117 -12.969 3.285 1 41.09 99 VAL A N 1
ATOM 760 C CA . VAL A 1 99 ? 9.758 -13.992 2.314 1 41.09 99 VAL A CA 1
ATOM 761 C C . VAL A 1 99 ? 10.961 -14.891 2.029 1 41.09 99 VAL A C 1
ATOM 763 O O . VAL A 1 99 ? 12.109 -14.43 2.074 1 41.09 99 VAL A O 1
ATOM 766 N N . MET B 1 1 ? 6.648 -29.141 -7.625 1 44.25 1 MET B N 1
ATOM 767 C CA . MET B 1 1 ? 7.973 -28.797 -7.121 1 44.25 1 MET B CA 1
ATOM 768 C C . MET B 1 1 ? 8.055 -27.312 -6.789 1 44.25 1 MET B C 1
ATOM 770 O O . MET B 1 1 ? 7.922 -26.469 -7.672 1 44.25 1 MET B O 1
ATOM 774 N N . THR B 1 2 ? 7.609 -27.031 -5.566 1 57.47 2 THR B N 1
ATOM 775 C CA . THR B 1 2 ? 7.586 -25.641 -5.117 1 57.47 2 THR B CA 1
ATOM 776 C C . THR B 1 2 ? 8.977 -25.031 -5.211 1 57.47 2 THR B C 1
ATOM 778 O O . THR B 1 2 ? 9.945 -25.578 -4.68 1 57.47 2 THR B O 1
ATOM 781 N N . SER B 1 3 ? 9.203 -24.328 -6.266 1 67.19 3 SER B N 1
ATOM 782 C CA . SER B 1 3 ? 10.492 -23.672 -6.449 1 67.19 3 SER B CA 1
ATOM 783 C C . SER B 1 3 ? 10.898 -22.891 -5.207 1 67.19 3 SER B C 1
ATOM 785 O O . SER B 1 3 ? 10.055 -22.547 -4.379 1 67.19 3 SER B O 1
ATOM 787 N N . THR B 1 4 ? 12.164 -23.016 -4.82 1 76.69 4 THR B N 1
ATOM 788 C CA . THR B 1 4 ? 12.75 -22.219 -3.746 1 76.69 4 THR B CA 1
ATOM 789 C C . THR B 1 4 ? 12.172 -20.812 -3.736 1 76.69 4 THR B C 1
ATOM 791 O O . THR B 1 4 ? 12 -20.219 -2.674 1 76.69 4 THR B O 1
ATOM 794 N N . LEU B 1 5 ? 11.578 -20.422 -4.953 1 80.19 5 LEU B N 1
ATOM 795 C CA . LEU B 1 5 ? 11.031 -19.094 -5.164 1 80.19 5 LEU B CA 1
ATOM 796 C C . LEU B 1 5 ? 9.727 -18.906 -4.391 1 80.19 5 LEU B C 1
ATOM 798 O O . LEU B 1 5 ? 9.453 -17.828 -3.873 1 80.19 5 LEU B O 1
ATOM 802 N N . THR B 1 6 ? 9.062 -20.016 -4.172 1 87.38 6 THR B N 1
ATOM 803 C CA . THR B 1 6 ? 7.707 -19.859 -3.66 1 87.38 6 THR B CA 1
ATOM 804 C C . THR B 1 6 ? 7.551 -20.562 -2.316 1 87.38 6 THR B C 1
ATOM 806 O O . THR B 1 6 ? 6.465 -20.562 -1.731 1 87.38 6 THR B O 1
ATOM 809 N N . GLN B 1 7 ? 8.609 -21.266 -1.912 1 84.38 7 GLN B N 1
ATOM 810 C CA . GLN B 1 7 ? 8.492 -22.094 -0.715 1 84.38 7 GLN B CA 1
ATOM 811 C C . GLN B 1 7 ? 8.008 -21.281 0.476 1 84.38 7 GLN B C 1
ATOM 813 O O . GLN B 1 7 ? 7.094 -21.688 1.189 1 84.38 7 GLN B O 1
ATOM 818 N N . GLY B 1 8 ? 8.555 -20.062 0.684 1 87.81 8 GLY B N 1
ATOM 819 C CA . GLY B 1 8 ? 8.148 -19.219 1.787 1 87.81 8 GLY B CA 1
ATOM 820 C C . GLY B 1 8 ? 6.742 -18.672 1.639 1 87.81 8 GLY B C 1
ATOM 821 O O . GLY B 1 8 ? 6.012 -18.547 2.625 1 87.81 8 GLY B O 1
ATOM 822 N N . LEU B 1 9 ? 6.324 -18.516 0.385 1 89.12 9 LEU B N 1
ATOM 823 C CA . LEU B 1 9 ? 5.012 -17.938 0.109 1 89.12 9 LEU B CA 1
ATOM 824 C C . LEU B 1 9 ? 3.906 -18.953 0.375 1 89.12 9 LEU B C 1
ATOM 826 O O . LEU B 1 9 ? 2.832 -18.594 0.861 1 89.12 9 LEU B O 1
ATOM 830 N N . GLU B 1 10 ? 4.207 -20.188 0.119 1 85.88 10 GLU B N 1
ATOM 831 C CA . GLU B 1 10 ? 3.207 -21.25 0.261 1 85.88 10 GLU B CA 1
ATOM 832 C C . GLU B 1 10 ? 2.893 -21.516 1.729 1 85.88 10 GLU B C 1
ATOM 834 O O . GLU B 1 10 ? 1.844 -22.078 2.053 1 85.88 10 GLU B O 1
ATOM 839 N N . ARG B 1 11 ? 3.795 -21.094 2.562 1 86.06 11 ARG B N 1
ATOM 840 C CA . ARG B 1 11 ? 3.646 -21.438 3.975 1 86.06 11 ARG B CA 1
ATOM 841 C C . ARG B 1 11 ? 2.979 -20.297 4.738 1 86.06 11 ARG B C 1
ATOM 843 O O . ARG B 1 11 ? 2.719 -20.422 5.938 1 86.06 11 ARG B O 1
ATOM 850 N N . ILE B 1 12 ? 2.658 -19.234 4.012 1 88.5 12 ILE B N 1
ATOM 851 C CA . ILE B 1 12 ? 2.021 -18.109 4.672 1 88.5 12 ILE B CA 1
ATOM 852 C C . ILE B 1 12 ? 0.612 -18.484 5.117 1 88.5 12 ILE B C 1
ATOM 854 O O . ILE B 1 12 ? -0.201 -18.938 4.305 1 88.5 12 ILE B O 1
ATOM 858 N N . PRO B 1 13 ? 0.375 -18.297 6.441 1 85.81 13 PRO B N 1
ATOM 859 C CA . PRO B 1 13 ? -0.972 -18.609 6.918 1 85.81 13 PRO B CA 1
ATOM 860 C C . PRO B 1 13 ? -2.057 -17.797 6.219 1 85.81 13 PRO B C 1
ATOM 862 O O . PRO B 1 13 ? -1.853 -16.625 5.918 1 85.81 13 PRO B O 1
ATOM 865 N N . ASP B 1 14 ? -3.213 -18.406 5.918 1 90.56 14 ASP B N 1
ATOM 866 C CA . ASP B 1 14 ? -4.414 -17.797 5.355 1 90.56 14 ASP B CA 1
ATOM 867 C C . ASP B 1 14 ? -4.16 -17.297 3.936 1 90.56 14 ASP B C 1
ATOM 869 O O . ASP B 1 14 ? -4.883 -16.422 3.439 1 90.56 14 ASP B O 1
ATOM 873 N N . GLN B 1 15 ? -3.107 -17.828 3.391 1 91.62 15 GLN B N 1
ATOM 874 C CA . GLN B 1 15 ? -2.758 -17.469 2.025 1 91.62 15 GLN B CA 1
ATOM 875 C C . GLN B 1 15 ? -3.803 -17.969 1.032 1 91.62 15 GLN B C 1
ATOM 877 O O . GLN B 1 15 ? -4.199 -19.125 1.078 1 91.62 15 GLN B O 1
ATOM 882 N N . MET B 1 16 ? -4.191 -17.094 0.131 1 94.81 16 MET B N 1
ATOM 883 C CA . MET B 1 16 ? -5.191 -17.453 -0.871 1 94.81 16 MET B CA 1
ATOM 884 C C . MET B 1 16 ? -4.566 -17.547 -2.258 1 94.81 16 MET B C 1
ATOM 886 O O . MET B 1 16 ? -5.168 -18.109 -3.176 1 94.81 16 MET B O 1
ATOM 890 N N . GLY B 1 17 ? -3.406 -16.984 -2.41 1 96.19 17 GLY B N 1
ATOM 891 C CA . GLY B 1 17 ? -2.707 -16.953 -3.686 1 96.19 17 GLY B CA 1
ATOM 892 C C . GLY B 1 17 ? -1.449 -16.109 -3.662 1 96.19 17 GLY B C 1
ATOM 893 O O . GLY B 1 17 ? -1.257 -15.297 -2.756 1 96.19 17 GLY B O 1
ATOM 894 N N . TYR B 1 18 ? -0.643 -16.391 -4.637 1 96.31 18 TYR B N 1
ATOM 895 C CA . TYR B 1 18 ? 0.579 -15.602 -4.723 1 96.31 18 TYR B CA 1
ATOM 896 C C . TYR B 1 18 ? 0.986 -15.383 -6.176 1 96.31 18 TYR B C 1
ATOM 898 O O . TYR B 1 18 ? 0.501 -16.078 -7.074 1 96.31 18 TYR B O 1
ATOM 906 N N . LEU B 1 19 ? 1.797 -14.398 -6.406 1 96.19 19 LEU B N 1
ATOM 907 C CA . LEU B 1 19 ? 2.354 -13.992 -7.695 1 96.19 19 LEU B CA 1
ATOM 908 C C . LEU B 1 19 ? 3.787 -13.5 -7.535 1 96.19 19 LEU B C 1
ATOM 910 O O . LEU B 1 19 ? 4.086 -12.742 -6.609 1 96.19 19 LEU B O 1
ATOM 914 N N . VAL B 1 20 ? 4.664 -14.016 -8.336 1 96.62 20 VAL B N 1
ATOM 915 C CA . VAL B 1 20 ? 6.051 -13.555 -8.375 1 96.62 20 VAL B CA 1
ATOM 916 C C . VAL B 1 20 ? 6.371 -13.016 -9.766 1 96.62 20 VAL B C 1
ATOM 918 O O . VAL B 1 20 ? 6.125 -13.688 -10.773 1 96.62 20 VAL B O 1
ATOM 921 N N . MET B 1 21 ? 6.879 -11.805 -9.742 1 96.38 21 MET B N 1
ATOM 922 C CA . MET B 1 21 ? 7.184 -11.141 -11.008 1 96.38 21 MET B CA 1
ATOM 923 C C . MET B 1 21 ? 8.625 -10.633 -11.023 1 96.38 21 MET B C 1
ATOM 925 O O . MET B 1 21 ? 9.188 -10.32 -9.977 1 96.38 21 MET B O 1
ATOM 929 N N . SER B 1 22 ? 9.117 -10.555 -12.188 1 94.69 22 SER B N 1
ATOM 930 C CA . SER B 1 22 ? 10.398 -9.891 -12.383 1 94.69 22 SER B CA 1
ATOM 931 C C . SER B 1 22 ? 10.227 -8.383 -12.523 1 94.69 22 SER B C 1
ATOM 933 O O . SER B 1 22 ? 9.109 -7.902 -12.75 1 94.69 22 SER B O 1
ATOM 935 N N . GLU B 1 23 ? 11.289 -7.664 -12.336 1 85.25 23 GLU B N 1
ATOM 936 C CA . GLU B 1 23 ? 11.273 -6.207 -12.453 1 85.25 23 GLU B CA 1
ATOM 937 C C . GLU B 1 23 ? 10.82 -5.766 -13.836 1 85.25 23 GLU B C 1
ATOM 939 O O . GLU B 1 23 ? 10.211 -4.703 -13.992 1 85.25 23 GLU B O 1
ATOM 944 N N . ASP B 1 24 ? 11.109 -6.66 -14.805 1 85.19 24 ASP B N 1
ATOM 945 C CA . ASP B 1 24 ? 10.742 -6.309 -16.172 1 85.19 24 ASP B CA 1
ATOM 946 C C . ASP B 1 24 ? 9.289 -6.676 -16.453 1 85.19 24 ASP B C 1
ATOM 948 O O . ASP B 1 24 ? 8.773 -6.406 -17.547 1 85.19 24 ASP B O 1
ATOM 952 N N . GLY B 1 25 ? 8.617 -7.273 -15.547 1 85.12 25 GLY B N 1
ATOM 953 C CA . GLY B 1 25 ? 7.18 -7.473 -15.664 1 85.12 25 GLY B CA 1
ATOM 954 C C . GLY B 1 25 ? 6.801 -8.906 -15.984 1 85.12 25 GLY B C 1
ATOM 955 O O . GLY B 1 25 ? 5.617 -9.227 -16.094 1 85.12 25 GLY B O 1
ATOM 956 N N . GLY B 1 26 ? 7.762 -9.836 -16.234 1 92.38 26 GLY B N 1
ATOM 957 C CA . GLY B 1 26 ? 7.457 -11.234 -16.484 1 92.38 26 GLY B CA 1
ATOM 958 C C . GLY B 1 26 ? 6.98 -11.977 -15.258 1 92.38 26 GLY B C 1
ATOM 959 O O . GLY B 1 26 ? 7.543 -11.82 -14.172 1 92.38 26 GLY B O 1
ATOM 960 N N . VAL B 1 27 ? 5.918 -12.734 -15.398 1 95.12 27 VAL B N 1
ATOM 961 C CA . VAL B 1 27 ? 5.418 -13.57 -14.312 1 95.12 27 VAL B CA 1
ATOM 962 C C . VAL B 1 27 ? 6.285 -14.82 -14.18 1 95.12 27 VAL B C 1
ATOM 964 O O . VAL B 1 27 ? 6.438 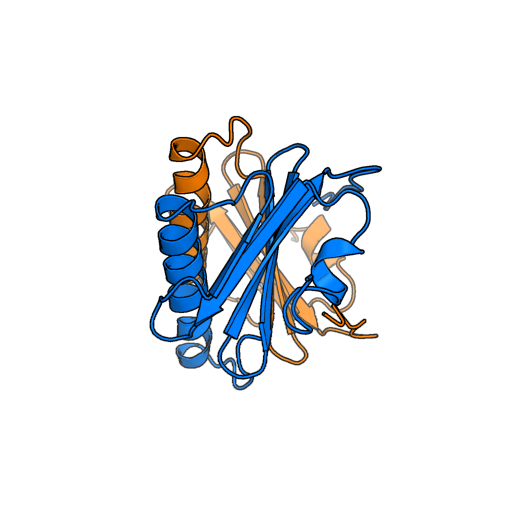-15.586 -15.141 1 95.12 27 VAL B O 1
ATOM 967 N N . LEU B 1 28 ? 6.859 -15 -13 1 95.62 28 LEU B N 1
ATOM 968 C CA . LEU B 1 28 ? 7.77 -16.109 -12.75 1 95.62 28 LEU B CA 1
ATOM 969 C C . LEU B 1 28 ? 7.035 -17.281 -12.109 1 95.62 28 LEU B C 1
ATOM 971 O O . LEU B 1 28 ? 7.398 -18.438 -12.328 1 95.62 28 LEU B O 1
ATOM 975 N N . ALA B 1 29 ? 6.113 -17 -11.211 1 95.56 29 ALA B N 1
ATOM 976 C CA . ALA B 1 29 ? 5.305 -18 -10.523 1 95.56 29 ALA B CA 1
ATOM 977 C C . ALA B 1 29 ? 3.996 -17.406 -10.023 1 95.56 29 ALA B C 1
ATOM 979 O O . ALA B 1 29 ? 3.93 -16.219 -9.703 1 95.56 29 ALA B O 1
ATOM 980 N N . SER B 1 30 ? 2.977 -18.188 -10.055 1 96.69 30 SER B N 1
ATOM 981 C CA . SER B 1 30 ? 1.687 -17.766 -9.516 1 96.69 30 SER B CA 1
ATOM 982 C C . SER B 1 30 ? 0.841 -18.969 -9.102 1 96.69 30 SER B C 1
ATOM 984 O O . SER B 1 30 ? 1.035 -20.078 -9.609 1 96.69 30 SER B O 1
ATOM 986 N N . ALA B 1 31 ? -0.028 -18.781 -8.18 1 96.19 31 ALA B N 1
ATOM 987 C CA . ALA B 1 31 ? -0.897 -19.859 -7.719 1 96.19 31 ALA B CA 1
ATOM 988 C C . ALA B 1 31 ? -2.154 -19.312 -7.051 1 96.19 31 ALA B C 1
ATOM 990 O O . ALA B 1 31 ? -2.252 -18.109 -6.797 1 96.19 31 ALA B O 1
ATOM 991 N N . GLY B 1 32 ? -3.104 -20.266 -6.902 1 95.94 32 GLY B N 1
ATOM 992 C CA . GLY B 1 32 ? -4.324 -19.906 -6.199 1 95.94 32 GLY B CA 1
ATOM 993 C C . GLY B 1 32 ? -5.125 -18.828 -6.91 1 95.94 32 GLY B C 1
ATOM 994 O O . GLY B 1 32 ? -5.277 -18.875 -8.133 1 95.94 32 GLY B O 1
ATOM 995 N N . ASP B 1 33 ? -5.562 -17.828 -6.141 1 94.75 33 ASP B N 1
ATOM 996 C CA . ASP B 1 33 ? -6.414 -16.766 -6.664 1 94.75 33 ASP B CA 1
ATOM 997 C C . ASP B 1 33 ? -5.645 -15.883 -7.637 1 94.75 33 ASP B C 1
ATOM 999 O O . ASP B 1 33 ? -6.246 -15.141 -8.422 1 94.75 33 ASP B O 1
ATOM 1003 N N . LEU B 1 34 ? -4.336 -15.961 -7.605 1 95.62 34 LEU B N 1
ATOM 1004 C CA . LEU B 1 34 ? -3.531 -15.039 -8.406 1 95.62 34 LEU B CA 1
ATOM 1005 C C . LEU B 1 34 ? -2.887 -15.766 -9.578 1 95.62 34 LEU B C 1
ATOM 1007 O O . LEU B 1 34 ? -2.008 -15.219 -10.25 1 95.62 34 LEU B O 1
ATOM 1011 N N . GLU B 1 35 ? -3.324 -17 -9.828 1 96.06 35 GLU B N 1
ATOM 1012 C CA . GLU B 1 35 ? -2.719 -17.812 -10.883 1 96.06 35 GLU B CA 1
ATOM 1013 C C . GLU B 1 35 ? -2.963 -17.188 -12.258 1 96.06 35 GLU B C 1
ATOM 1015 O O . GLU B 1 35 ? -4.109 -16.984 -12.648 1 96.06 35 GLU B O 1
ATOM 1020 N N . ASN B 1 36 ? -1.971 -16.844 -12.93 1 94 36 ASN B N 1
ATOM 1021 C CA . ASN B 1 36 ? -1.938 -16.312 -14.289 1 94 36 ASN B CA 1
ATOM 1022 C C . ASN B 1 36 ? -2.785 -15.055 -14.414 1 94 36 ASN B C 1
ATOM 1024 O O . ASN B 1 36 ? -3.404 -14.82 -15.453 1 94 36 ASN B O 1
ATOM 1028 N N . ASP B 1 37 ? -2.896 -14.32 -13.281 1 93.69 37 ASP B N 1
ATOM 1029 C CA . ASP B 1 37 ? -3.668 -13.086 -13.289 1 93.69 37 ASP B CA 1
ATOM 1030 C C . ASP B 1 37 ? -2.818 -11.914 -13.789 1 93.69 37 ASP B C 1
ATOM 1032 O O . ASP B 1 37 ? -2.242 -11.172 -12.984 1 93.69 37 ASP B O 1
ATOM 1036 N N . GLU B 1 38 ? -2.812 -11.68 -15.039 1 93.12 38 GLU B N 1
ATOM 1037 C CA . GLU B 1 38 ? -1.972 -10.664 -15.672 1 93.12 38 GLU B CA 1
ATOM 1038 C C . GLU B 1 38 ? -2.479 -9.258 -15.367 1 93.12 38 GLU B C 1
ATOM 1040 O O . GLU B 1 38 ? -1.699 -8.305 -15.344 1 93.12 38 GLU B O 1
ATOM 1045 N N . ARG B 1 39 ? -3.744 -9.219 -15.25 1 93.69 39 ARG B N 1
ATOM 1046 C CA . ARG B 1 39 ? -4.305 -7.902 -14.953 1 93.69 39 ARG B CA 1
ATOM 1047 C C . ARG B 1 39 ? -3.861 -7.426 -13.57 1 93.69 39 ARG B C 1
ATOM 1049 O O . ARG B 1 39 ? -3.414 -6.285 -13.414 1 93.69 39 ARG B O 1
ATOM 1056 N N . LEU B 1 40 ? -3.951 -8.328 -12.602 1 94.31 40 LEU B N 1
ATOM 1057 C CA . LEU B 1 40 ? -3.496 -7.98 -11.258 1 94.31 40 LEU B CA 1
ATOM 1058 C C . LEU B 1 40 ? -2.004 -7.672 -11.25 1 94.31 40 LEU B C 1
ATOM 1060 O O . LEU B 1 40 ? -1.566 -6.715 -10.602 1 94.31 40 LEU B O 1
ATOM 1064 N N . ALA B 1 41 ? -1.284 -8.438 -11.984 1 95.81 41 ALA B N 1
ATOM 1065 C CA . ALA B 1 41 ? 0.152 -8.203 -12.102 1 95.81 41 ALA B CA 1
ATOM 1066 C C . ALA B 1 41 ? 0.436 -6.785 -12.594 1 95.81 41 ALA B C 1
ATOM 1068 O O . ALA B 1 41 ? 1.327 -6.109 -12.078 1 95.81 41 ALA B O 1
ATOM 1069 N N . GLY B 1 42 ? -0.32 -6.359 -13.57 1 95.5 42 GLY B N 1
ATOM 1070 C CA . GLY B 1 42 ? -0.162 -5.02 -14.102 1 95.5 42 GLY B CA 1
ATOM 1071 C C . GLY B 1 42 ? -0.47 -3.932 -13.094 1 95.5 42 GLY B C 1
ATOM 1072 O O . GLY B 1 42 ? 0.268 -2.951 -12.984 1 95.5 42 GLY B O 1
ATOM 1073 N N . VAL B 1 43 ? -1.488 -4.141 -12.367 1 95.12 43 VAL B N 1
ATOM 1074 C CA . VAL B 1 43 ? -1.908 -3.158 -11.375 1 95.12 43 VAL B CA 1
ATOM 1075 C C . VAL B 1 43 ? -0.857 -3.057 -10.273 1 95.12 43 VAL B C 1
ATOM 1077 O O . VAL B 1 43 ? -0.485 -1.956 -9.859 1 95.12 43 VAL B O 1
ATOM 1080 N N . ILE B 1 44 ? -0.316 -4.176 -9.828 1 95.94 44 ILE B N 1
ATOM 1081 C CA . ILE B 1 44 ? 0.701 -4.207 -8.781 1 95.94 44 ILE B CA 1
ATOM 1082 C C . ILE B 1 44 ? 1.959 -3.488 -9.266 1 95.94 44 ILE B C 1
ATOM 1084 O O . ILE B 1 44 ? 2.553 -2.701 -8.523 1 95.94 44 ILE B O 1
ATOM 1088 N N . ARG B 1 45 ? 2.242 -3.764 -10.438 1 95.38 45 ARG B N 1
ATOM 1089 C CA . ARG B 1 45 ? 3.418 -3.113 -11 1 95.38 45 ARG B CA 1
ATOM 1090 C C . ARG B 1 45 ? 3.244 -1.599 -11.039 1 95.38 45 ARG B C 1
ATOM 1092 O O . ARG B 1 45 ? 4.184 -0.855 -10.742 1 95.38 45 ARG B O 1
ATOM 1099 N N . GLU B 1 46 ? 2.098 -1.227 -11.422 1 95.31 46 GLU B N 1
ATOM 1100 C CA . GLU B 1 46 ? 1.817 0.206 -11.445 1 95.31 46 GLU B CA 1
ATOM 1101 C C . GLU B 1 46 ? 1.898 0.81 -10.047 1 95.31 46 GLU B C 1
ATOM 1103 O O . GLU B 1 46 ? 2.482 1.879 -9.859 1 95.31 46 GLU B O 1
ATOM 1108 N N . MET B 1 47 ? 1.391 0.116 -9.047 1 95.31 47 MET B N 1
ATOM 1109 C CA . MET B 1 47 ? 1.431 0.615 -7.676 1 95.31 47 MET B CA 1
ATOM 1110 C C . MET B 1 47 ? 2.869 0.762 -7.191 1 95.31 47 MET B C 1
ATOM 1112 O O . MET B 1 47 ? 3.223 1.772 -6.582 1 95.31 47 MET B O 1
ATOM 1116 N N . VAL B 1 48 ? 3.684 -0.214 -7.492 1 95 48 VAL B N 1
ATOM 1117 C CA . VAL B 1 48 ? 5.09 -0.191 -7.113 1 95 48 VAL B CA 1
ATOM 1118 C C . VAL B 1 48 ? 5.797 0.965 -7.816 1 95 48 VAL B C 1
ATOM 1120 O O . VAL B 1 48 ? 6.602 1.674 -7.207 1 95 48 VAL B O 1
ATOM 1123 N N . ALA B 1 49 ? 5.461 1.16 -9.086 1 94.5 49 ALA B N 1
ATOM 1124 C CA . ALA B 1 49 ? 6.066 2.252 -9.836 1 94.5 49 ALA B CA 1
ATOM 1125 C C . ALA B 1 49 ? 5.719 3.605 -9.227 1 94.5 49 ALA B C 1
ATOM 1127 O O . ALA B 1 49 ? 6.578 4.48 -9.102 1 94.5 49 ALA B O 1
ATOM 1128 N N . VAL B 1 50 ? 4.516 3.816 -8.812 1 95.44 50 VAL B N 1
ATOM 1129 C CA . VAL B 1 50 ? 4.098 5.066 -8.188 1 95.44 50 VAL B CA 1
ATOM 1130 C C . VAL B 1 50 ? 4.793 5.223 -6.836 1 95.44 50 VAL B C 1
ATOM 1132 O O . VAL B 1 50 ? 5.309 6.297 -6.52 1 95.44 50 VAL B O 1
ATOM 1135 N N . ALA B 1 51 ? 4.875 4.176 -6.039 1 94.31 51 ALA B N 1
ATOM 1136 C CA . ALA B 1 51 ? 5.547 4.223 -4.742 1 94.31 51 ALA B CA 1
ATOM 1137 C C . ALA B 1 51 ? 7.008 4.641 -4.895 1 94.31 51 ALA B C 1
ATOM 1139 O O . ALA B 1 51 ? 7.547 5.352 -4.043 1 94.31 51 ALA B O 1
ATOM 1140 N N . CYS B 1 52 ? 7.59 4.297 -6.004 1 92.25 52 CYS B N 1
ATOM 1141 C CA . CYS B 1 52 ? 9 4.594 -6.223 1 92.25 52 CYS B CA 1
ATOM 1142 C C . CYS B 1 52 ? 9.195 6.074 -6.543 1 92.25 52 CYS B C 1
ATOM 1144 O O . CYS B 1 52 ? 10.312 6.582 -6.461 1 92.25 52 CYS B O 1
ATOM 1146 N N . THR B 1 53 ? 8.141 6.727 -6.844 1 92.56 53 THR B N 1
ATOM 1147 C CA . THR B 1 53 ? 8.258 8.156 -7.09 1 92.56 53 THR B CA 1
ATOM 1148 C C . THR B 1 53 ? 8.477 8.914 -5.781 1 92.56 53 THR B C 1
ATOM 1150 O O . THR B 1 53 ? 8.867 10.086 -5.793 1 92.56 53 THR B O 1
ATOM 1153 N N . PHE B 1 54 ? 8.273 8.203 -4.602 1 90 54 PHE B N 1
ATOM 1154 C CA . PHE B 1 54 ? 8.539 8.82 -3.307 1 90 54 PHE B CA 1
ATOM 1155 C C . PHE B 1 54 ? 10.008 9.227 -3.188 1 90 54 PHE B C 1
ATOM 1157 O O . PHE B 1 54 ? 10.344 10.141 -2.438 1 90 54 PHE B O 1
ATOM 1164 N N . ARG B 1 55 ? 10.828 8.586 -3.926 1 85.12 55 ARG B N 1
ATOM 1165 C CA . ARG B 1 55 ? 12.242 8.93 -3.936 1 85.12 55 ARG B CA 1
ATOM 1166 C C . ARG B 1 55 ?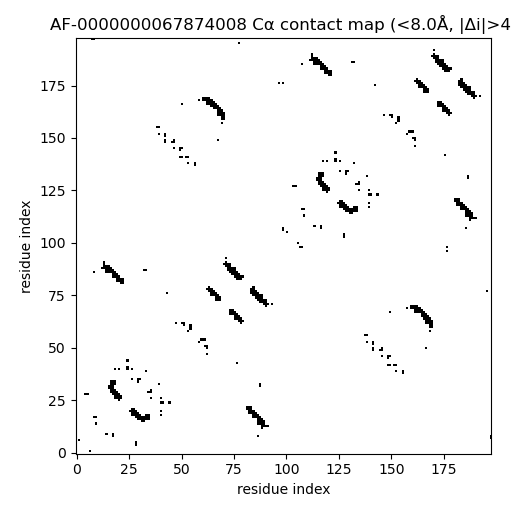 12.445 10.391 -4.336 1 85.12 55 ARG B C 1
ATOM 1168 O O . ARG B 1 55 ? 13.305 11.078 -3.779 1 85.12 55 ARG B O 1
ATOM 1175 N N . ASP B 1 56 ? 11.609 10.758 -5.23 1 88.31 56 ASP B N 1
ATOM 1176 C CA . ASP B 1 56 ? 11.695 12.133 -5.695 1 88.31 56 ASP B CA 1
ATOM 1177 C C . ASP B 1 56 ? 11.258 13.109 -4.605 1 88.31 56 ASP B C 1
ATOM 1179 O O . ASP B 1 56 ? 11.531 14.312 -4.691 1 88.31 56 ASP B O 1
ATOM 1183 N N . LEU B 1 57 ? 10.57 12.531 -3.564 1 87.38 57 LEU B N 1
ATOM 1184 C CA . LEU B 1 57 ? 10.023 13.383 -2.516 1 87.38 57 LEU B CA 1
ATOM 1185 C C . LEU B 1 57 ? 10.906 13.352 -1.273 1 87.38 57 LEU B C 1
ATOM 1187 O O . LEU B 1 57 ? 10.57 13.953 -0.248 1 87.38 57 LEU B O 1
ATOM 1191 N N . GLY B 1 58 ? 12.031 12.664 -1.408 1 83.56 58 GLY B N 1
ATOM 1192 C CA . GLY B 1 58 ? 13 12.734 -0.322 1 83.56 58 GLY B CA 1
ATOM 1193 C C . GLY B 1 58 ? 13.219 11.398 0.368 1 83.56 58 GLY B C 1
ATOM 1194 O O . GLY B 1 58 ? 14.062 11.289 1.263 1 83.56 58 GLY B O 1
ATOM 1195 N N . GLU B 1 59 ? 12.406 10.508 0.024 1 82.56 59 GLU B N 1
ATOM 1196 C CA . GLU B 1 59 ? 12.672 9.172 0.558 1 82.56 59 GLU B CA 1
ATOM 1197 C C . GLU B 1 59 ? 13.953 8.586 -0.035 1 82.56 59 GLU B C 1
ATOM 1199 O O . GLU B 1 59 ? 14.023 8.344 -1.241 1 82.56 59 GLU B O 1
ATOM 1204 N N . GLN B 1 60 ? 14.891 8.43 0.77 1 83.38 60 GLN B N 1
ATOM 1205 C CA . GLN B 1 60 ? 16.203 8.023 0.281 1 83.38 60 GLN B CA 1
ATOM 1206 C C . GLN B 1 60 ? 16.328 6.508 0.199 1 83.38 60 GLN B C 1
ATOM 1208 O O . GLN B 1 60 ? 17.125 5.98 -0.579 1 83.38 60 GLN B O 1
ATOM 1213 N N . GLN B 1 61 ? 15.516 5.863 0.967 1 85.88 61 GLN B N 1
ATOM 1214 C CA . GLN B 1 61 ? 15.586 4.406 0.991 1 85.88 61 GLN B CA 1
ATOM 1215 C C . GLN B 1 61 ? 14.664 3.795 -0.06 1 85.88 61 GLN B C 1
ATOM 1217 O O . GLN B 1 61 ? 13.609 4.359 -0.376 1 85.88 61 GLN B O 1
ATOM 1222 N N . PRO B 1 62 ? 15.023 2.709 -0.614 1 86.69 62 PRO B N 1
ATOM 1223 C CA . PRO B 1 62 ? 14.203 2.027 -1.619 1 86.69 62 PRO B CA 1
ATOM 1224 C C . PRO B 1 62 ? 12.883 1.504 -1.051 1 86.69 62 PRO B C 1
ATOM 1226 O O . PRO B 1 62 ? 12.789 1.234 0.15 1 86.69 62 PRO B O 1
ATOM 1229 N N . PHE B 1 63 ? 12.031 1.382 -1.988 1 89.5 63 PHE B N 1
ATOM 1230 C CA . PHE B 1 63 ? 10.773 0.72 -1.666 1 89.5 63 PHE B CA 1
ATOM 1231 C C . PHE B 1 63 ? 11.016 -0.691 -1.147 1 89.5 63 PHE B C 1
ATOM 1233 O O . PHE B 1 63 ? 11.773 -1.455 -1.75 1 89.5 63 PHE B O 1
ATOM 1240 N N . LYS B 1 64 ? 10.383 -1.007 -0.042 1 90.88 64 LYS B N 1
ATOM 1241 C CA . LYS B 1 64 ? 10.562 -2.33 0.546 1 90.88 64 LYS B CA 1
ATOM 1242 C C . LYS B 1 64 ? 9.281 -3.152 0.467 1 90.88 64 LYS B C 1
ATOM 1244 O O . LYS B 1 64 ? 9.289 -4.273 -0.044 1 90.88 64 LYS B O 1
ATOM 1249 N N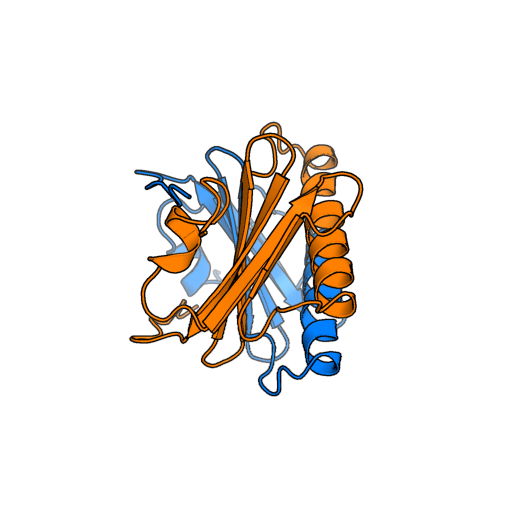 . ARG B 1 65 ? 8.203 -2.656 0.954 1 92.62 65 ARG B N 1
ATOM 1250 C CA . ARG B 1 65 ? 6.965 -3.42 1.005 1 92.62 65 ARG B CA 1
ATOM 1251 C C . ARG B 1 65 ? 5.75 -2.494 0.984 1 92.62 65 ARG B C 1
ATOM 1253 O O . ARG B 1 65 ? 5.848 -1.33 1.377 1 92.62 65 ARG B O 1
ATOM 1260 N N . MET B 1 66 ? 4.641 -3.051 0.582 1 95.62 66 MET B N 1
ATOM 1261 C CA . MET B 1 66 ? 3.355 -2.357 0.603 1 95.62 66 MET B CA 1
ATOM 1262 C C . MET B 1 66 ? 2.217 -3.332 0.888 1 95.62 66 MET B C 1
ATOM 1264 O O . MET B 1 66 ? 2.297 -4.508 0.529 1 95.62 66 MET B O 1
ATOM 1268 N N . SER B 1 67 ? 1.22 -2.885 1.566 1 94.31 67 SER B N 1
ATOM 1269 C CA . SER B 1 67 ? 0.019 -3.68 1.799 1 94.31 67 SER B CA 1
ATOM 1270 C C . SER B 1 67 ? -1.241 -2.889 1.466 1 94.31 67 SER B C 1
ATOM 1272 O O . SER B 1 67 ? -1.308 -1.683 1.714 1 94.31 67 SER B O 1
ATOM 1274 N N . VAL B 1 68 ? -2.139 -3.586 0.913 1 95.5 68 VAL B N 1
ATOM 1275 C CA . VAL B 1 68 ? -3.426 -2.986 0.58 1 95.5 68 VAL B CA 1
ATOM 1276 C C . VAL B 1 68 ? -4.555 -3.842 1.147 1 95.5 68 VAL B C 1
ATOM 1278 O O . VAL B 1 68 ? -4.621 -5.047 0.892 1 95.5 68 VAL B O 1
ATOM 1281 N N . VAL B 1 69 ? -5.434 -3.225 1.866 1 94.12 69 VAL B N 1
ATOM 1282 C CA . VAL B 1 69 ? -6.512 -3.947 2.533 1 94.12 69 VAL B CA 1
ATOM 1283 C C . VAL B 1 69 ? -7.848 -3.6 1.878 1 94.12 69 VAL B C 1
ATOM 1285 O O . VAL B 1 69 ? -8.195 -2.424 1.748 1 94.12 69 VAL B O 1
ATOM 1288 N N . PHE B 1 70 ? -8.5 -4.676 1.517 1 92.19 70 PHE B N 1
ATOM 1289 C CA . PHE B 1 70 ? -9.867 -4.609 1.029 1 92.19 70 PHE B CA 1
ATOM 1290 C C . PHE B 1 70 ? -10.789 -5.492 1.868 1 92.19 70 PHE B C 1
ATOM 1292 O O . PHE B 1 70 ? -10.828 -6.711 1.678 1 92.19 70 PHE B O 1
ATOM 1299 N N . GLY B 1 71 ? -11.5 -4.863 2.666 1 88.31 71 GLY B N 1
ATOM 1300 C CA . GLY B 1 71 ? -12.422 -5.68 3.443 1 88.31 71 GLY B CA 1
ATOM 1301 C C . GLY B 1 71 ? -11.734 -6.812 4.184 1 88.31 71 GLY B C 1
ATOM 1302 O O . GLY B 1 71 ? -10.906 -6.57 5.07 1 88.31 71 GLY B O 1
ATOM 1303 N N . GLU B 1 72 ? -11.992 -8.078 3.678 1 88.56 72 GLU B N 1
ATOM 1304 C CA . GLU B 1 72 ? -11.484 -9.25 4.398 1 88.56 72 GLU B CA 1
ATOM 1305 C C . GLU B 1 72 ? -10.211 -9.781 3.756 1 88.56 72 GLU B C 1
ATOM 1307 O O . GLU B 1 72 ? -9.688 -10.82 4.164 1 88.56 72 GLU B O 1
ATOM 1312 N N . HIS B 1 73 ? -9.641 -9.039 2.838 1 92.88 73 HIS B N 1
ATOM 1313 C CA . HIS B 1 73 ? -8.43 -9.508 2.176 1 92.88 73 HIS B CA 1
ATOM 1314 C C . HIS B 1 73 ? -7.328 -8.461 2.227 1 92.88 73 HIS B C 1
ATOM 1316 O O . HIS B 1 73 ? -7.609 -7.258 2.291 1 92.88 73 HIS B O 1
ATOM 1322 N N . THR B 1 74 ? -6.184 -8.984 2.197 1 93.31 74 THR B N 1
ATOM 1323 C CA . THR B 1 74 ? -5.012 -8.125 2.117 1 93.31 74 THR B CA 1
ATOM 1324 C C . THR B 1 74 ? -4.062 -8.594 1.02 1 93.31 74 THR B C 1
ATOM 1326 O O . THR B 1 74 ? -3.822 -9.797 0.876 1 93.31 74 THR B O 1
ATOM 1329 N N . PHE B 1 75 ? -3.557 -7.672 0.226 1 94.56 75 PHE B N 1
ATOM 1330 C CA . PHE B 1 75 ? -2.459 -7.922 -0.701 1 94.56 75 PHE B CA 1
ATOM 1331 C C . PHE B 1 75 ? -1.143 -7.41 -0.13 1 94.56 75 PHE B C 1
ATOM 1333 O O . PHE B 1 75 ? -1.021 -6.227 0.201 1 94.56 75 PHE B O 1
ATOM 1340 N N . LEU B 1 76 ? -0.257 -8.312 0.031 1 94.69 76 LEU B N 1
ATOM 1341 C CA . LEU B 1 76 ? 1.085 -7.969 0.49 1 94.69 76 LEU B CA 1
ATOM 1342 C C . LEU B 1 76 ? 2.08 -8.008 -0.665 1 94.69 76 LEU B C 1
ATOM 1344 O O . LEU B 1 76 ? 2.156 -9 -1.394 1 94.69 76 LEU B O 1
ATOM 1348 N N . VAL B 1 77 ? 2.834 -6.926 -0.849 1 95.56 77 VAL B N 1
ATOM 1349 C CA . VAL B 1 77 ? 3.812 -6.82 -1.927 1 95.56 77 VAL B CA 1
ATOM 1350 C C . VAL B 1 77 ? 5.199 -6.562 -1.344 1 95.56 77 VAL B C 1
ATOM 1352 O O . VAL B 1 77 ? 5.375 -5.664 -0.52 1 95.56 77 VAL B O 1
ATOM 1355 N N . THR B 1 78 ? 6.152 -7.371 -1.689 1 94.19 78 THR B N 1
ATOM 1356 C CA . THR B 1 78 ? 7.535 -7.199 -1.257 1 94.19 78 THR B CA 1
ATOM 1357 C C . THR B 1 78 ? 8.484 -7.254 -2.449 1 94.19 78 THR B C 1
ATOM 1359 O O . THR B 1 78 ? 8.32 -8.094 -3.34 1 94.19 78 THR B O 1
ATOM 1362 N N . ILE B 1 79 ? 9.43 -6.352 -2.359 1 93 79 ILE B N 1
ATOM 1363 C CA . ILE B 1 79 ? 10.484 -6.418 -3.371 1 93 79 ILE B CA 1
ATOM 1364 C C . ILE B 1 79 ? 11.75 -7.004 -2.762 1 93 79 ILE B C 1
ATOM 1366 O O . ILE B 1 79 ? 12.211 -6.547 -1.713 1 93 79 ILE B O 1
ATOM 1370 N N . SER B 1 80 ? 12.273 -8.031 -3.359 1 89.94 80 SER B N 1
ATOM 1371 C CA . SER B 1 80 ? 13.523 -8.672 -2.961 1 89.94 80 SER B CA 1
ATOM 1372 C C . SER B 1 80 ? 14.281 -9.203 -4.172 1 89.94 80 SER B C 1
ATOM 1374 O O . SER B 1 80 ? 13.719 -9.953 -4.977 1 89.94 80 SER B O 1
ATOM 1376 N N . GLY B 1 81 ? 15.57 -8.953 -4.301 1 87.5 81 GLY B N 1
ATOM 1377 C CA . GLY B 1 81 ? 16.375 -9.484 -5.395 1 87.5 81 GLY B CA 1
ATOM 1378 C C . GLY B 1 81 ? 15.773 -9.195 -6.762 1 87.5 81 GLY B C 1
ATOM 1379 O O . GLY B 1 81 ? 15.664 -10.102 -7.594 1 87.5 81 GLY B O 1
ATOM 1380 N N . GLN B 1 82 ? 15.375 -8.195 -7.141 1 89.81 82 GLN B N 1
ATOM 1381 C CA . GLN B 1 82 ? 14.836 -7.711 -8.406 1 89.81 82 GLN B CA 1
ATOM 1382 C C . GLN B 1 82 ? 13.492 -8.367 -8.719 1 89.81 82 GLN B C 1
ATOM 1384 O O . GLN B 1 82 ? 13.047 -8.352 -9.867 1 89.81 82 GLN B O 1
ATOM 1389 N N . LYS B 1 83 ? 12.969 -8.984 -7.773 1 94.44 83 LYS B N 1
ATOM 1390 C CA . LYS B 1 83 ? 11.672 -9.633 -7.926 1 94.44 83 LYS B CA 1
ATOM 1391 C C . LYS B 1 83 ? 10.617 -8.984 -7.035 1 94.44 83 LYS B C 1
ATOM 1393 O O . LYS B 1 83 ? 10.938 -8.453 -5.969 1 94.44 83 LYS B O 1
ATOM 1398 N N . ILE B 1 84 ? 9.367 -9.031 -7.555 1 95.56 84 ILE B N 1
ATOM 1399 C CA . ILE B 1 84 ? 8.211 -8.57 -6.801 1 95.56 84 ILE B CA 1
ATOM 1400 C C . ILE B 1 84 ? 7.383 -9.766 -6.336 1 95.56 84 ILE B C 1
ATOM 1402 O O . ILE B 1 84 ? 6.949 -10.578 -7.148 1 95.56 84 ILE B O 1
ATOM 1406 N N . TYR B 1 85 ? 7.215 -9.906 -4.969 1 95.31 85 TYR B N 1
ATOM 1407 C CA . TYR B 1 85 ? 6.414 -10.969 -4.367 1 95.31 85 TYR B CA 1
ATOM 1408 C C . TYR B 1 85 ? 5.066 -10.43 -3.902 1 95.31 85 TYR B C 1
ATOM 1410 O O . TYR B 1 85 ? 5 -9.445 -3.168 1 95.31 85 TYR B O 1
ATOM 1418 N N . VAL B 1 86 ? 4.031 -11.133 -4.363 1 96 86 VAL B N 1
ATOM 1419 C CA . VAL B 1 86 ? 2.682 -10.727 -3.988 1 96 86 VAL B CA 1
ATOM 1420 C C . VAL B 1 86 ? 1.957 -11.891 -3.32 1 96 86 VAL B C 1
ATOM 1422 O O . VAL B 1 86 ? 1.993 -13.023 -3.818 1 96 86 VAL B O 1
ATOM 1425 N N . VAL B 1 87 ? 1.34 -11.602 -2.154 1 95.94 87 VAL B N 1
ATOM 1426 C CA . VAL B 1 87 ? 0.511 -12.594 -1.482 1 95.94 87 VAL B CA 1
ATOM 1427 C C . VAL B 1 87 ? -0.869 -12.008 -1.192 1 95.94 87 VAL B C 1
ATOM 1429 O O . VAL B 1 87 ? -0.98 -10.875 -0.721 1 95.94 87 VAL B O 1
ATOM 1432 N N . LYS B 1 88 ? -1.802 -12.719 -1.616 1 94.75 88 LYS B N 1
ATOM 1433 C CA . LYS B 1 88 ? -3.162 -12.422 -1.173 1 94.75 88 LYS B CA 1
ATOM 1434 C C . LYS B 1 88 ? -3.521 -13.234 0.069 1 94.75 88 LYS B C 1
ATOM 1436 O O . LYS B 1 88 ? -3.393 -14.461 0.077 1 94.75 88 LYS B O 1
ATOM 1441 N N . ARG B 1 89 ? -3.908 -12.523 1.102 1 93.75 89 ARG B N 1
ATOM 1442 C CA . ARG B 1 89 ? -4.23 -13.203 2.35 1 93.75 89 ARG B CA 1
ATOM 1443 C C . ARG B 1 89 ? -5.609 -12.797 2.855 1 93.75 89 ARG B C 1
ATOM 1445 O O . ARG B 1 89 ? -6.047 -11.664 2.641 1 93.75 89 ARG B O 1
ATOM 1452 N N . GLN B 1 90 ? -6.293 -13.867 3.457 1 92.62 90 GLN B N 1
ATOM 1453 C CA . GLN B 1 90 ? -7.531 -13.57 4.164 1 92.62 90 GLN B CA 1
ATOM 1454 C C . GLN B 1 90 ? -7.254 -12.914 5.512 1 92.62 90 GLN B C 1
ATOM 1456 O O . GLN B 1 90 ? -6.379 -13.359 6.258 1 92.62 90 GLN B O 1
ATOM 1461 N N . ASN B 1 91 ? -7.906 -11.711 5.777 1 85.25 91 ASN B N 1
ATOM 1462 C CA . ASN B 1 91 ? -7.703 -11.016 7.039 1 85.25 91 ASN B CA 1
ATOM 1463 C C . ASN B 1 91 ? -8.375 -11.734 8.203 1 85.25 91 ASN B C 1
ATOM 1465 O O . ASN B 1 91 ? -9.531 -12.164 8.086 1 85.25 91 ASN B O 1
ATOM 1469 N N . VAL B 1 92 ? -7.699 -12.477 9.062 1 67.69 92 VAL B N 1
ATOM 1470 C CA . VAL B 1 92 ? -8.367 -12.992 10.25 1 67.69 92 VAL B CA 1
ATOM 1471 C C . VAL B 1 92 ? -8.812 -11.828 11.141 1 67.69 92 VAL B C 1
ATOM 1473 O O . VAL B 1 92 ? -9.977 -11.742 11.523 1 67.69 92 VAL B O 1
ATOM 1476 N N . VAL B 1 93 ? -8.188 -11.57 12.477 1 54.16 93 VAL B N 1
ATOM 1477 C CA . VAL B 1 93 ? -8.586 -10.539 13.43 1 54.16 93 VAL B CA 1
ATOM 1478 C C . VAL B 1 93 ? -8.164 -9.172 12.914 1 54.16 93 VAL B C 1
ATOM 1480 O O . VAL B 1 93 ? -6.973 -8.922 12.68 1 54.16 93 VAL B O 1
ATOM 1483 N N . ARG B 1 94 ? -8.969 -8.508 12.109 1 49.09 94 ARG B N 1
ATOM 1484 C CA . ARG B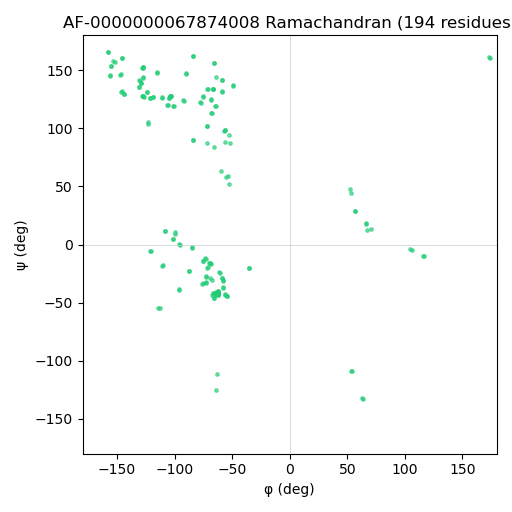 1 94 ? -8.867 -7.266 11.352 1 49.09 94 ARG B CA 1
ATOM 1485 C C . ARG B 1 94 ? -8.453 -6.109 12.25 1 49.09 94 ARG B C 1
ATOM 1487 O O . ARG B 1 94 ? -9.188 -5.734 13.164 1 49.09 94 ARG B O 1
ATOM 1494 N N . GLU B 1 95 ? -7.406 -6.02 12.938 1 42.03 95 GLU B N 1
ATOM 1495 C CA . GLU B 1 95 ? -7.391 -4.969 13.953 1 42.03 95 GLU B CA 1
ATOM 1496 C C . GLU B 1 95 ? -7.406 -3.584 13.312 1 42.03 95 GLU B C 1
ATOM 1498 O O . GLU B 1 95 ? -6.73 -3.348 12.312 1 42.03 95 GLU B O 1
ATOM 1503 N N . PRO B 1 96 ? -8.219 -2.672 13.773 1 42.34 96 PRO B N 1
ATOM 1504 C CA . PRO B 1 96 ? -8.648 -1.308 13.469 1 42.34 96 PRO B CA 1
ATOM 1505 C C . PRO B 1 96 ? -7.473 -0.338 13.32 1 42.34 96 PRO B C 1
ATOM 1507 O O . PRO B 1 96 ? -6.527 -0.389 14.109 1 42.34 96 PRO B O 1
ATOM 1510 N N . ILE B 1 97 ? -6.906 -0.019 12.188 1 43.25 97 ILE B N 1
ATOM 1511 C CA . ILE B 1 97 ? -6.25 1.279 12.297 1 43.25 97 ILE B CA 1
ATOM 1512 C C . ILE B 1 97 ? -7.254 2.324 12.773 1 43.25 97 ILE B C 1
ATOM 1514 O O . ILE B 1 97 ? -8.172 2.695 12.039 1 43.25 97 ILE B O 1
ATOM 1518 N N . SER B 1 98 ? -7.914 2.242 13.867 1 42.03 98 SER B N 1
ATOM 1519 C CA . SER B 1 98 ? -8.906 3.227 14.281 1 42.03 98 SER B CA 1
ATOM 1520 C C . SER B 1 98 ? -8.344 4.641 14.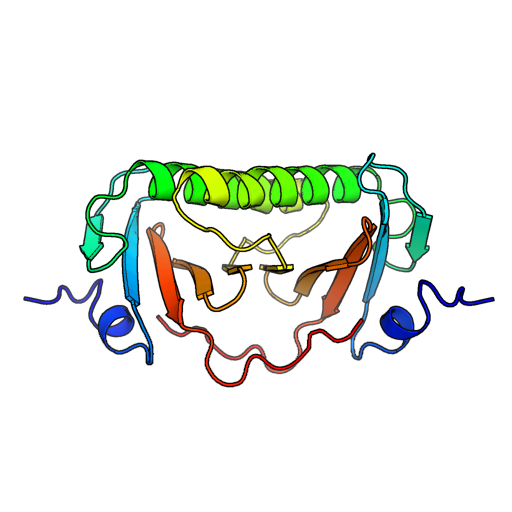227 1 42.03 98 SER B C 1
ATOM 1522 O O . SER B 1 98 ? -7.418 4.977 14.969 1 42.03 98 SER B O 1
ATOM 1524 N N . VAL B 1 99 ? -8.406 5.332 13.086 1 40.66 99 VAL B N 1
ATOM 1525 C CA . VAL B 1 99 ? -8.086 6.75 13.203 1 40.66 99 VAL B CA 1
ATOM 1526 C C . VAL B 1 99 ? -9.258 7.492 13.844 1 40.66 99 VAL B C 1
ATOM 1528 O O . VAL B 1 99 ? -10.414 7.121 13.664 1 40.66 99 VAL B O 1
#

Radius of gyration: 16.71 Å; Cα contacts (8 Å, |Δi|>4): 373; chains: 2; bounding box: 32×52×36 Å

Organism: Xenopus laevis (NCBI:txid8355)

Sequence (198 aa):
MTSTLTQGLERIPDQMGYLVMSEDGGVLASAGDLENDERLAGVIREMVAVACTFRDLGEQQPFKRMSVVFGEHTFLVTISGQKIYVVKRQNVVREPISVMTSTLTQGLERIPDQMGYLVMSEDGGVLASAGDLENDERLAGVIREMVAVACTFRDLGEQQPFKRMSVVFGEHTFLVTISGQKIYVVKRQNVVREPISV

Foldseek 3Di:
DQPPVCPVVVPDPQWQKKWKAALVQHTDDIDGPCHVVSVVSVVVNVVQVVVQCCVVVPPVDHDAWDWDDDDQWIWIWGDDPRMIMITIGGRDPVDDPPD/DQPPVCVVVVPDPQWQKKWKAALVQHTDDIDGPCHVVSVVSVVVNVVQVVVQCCVVVPPVDHDAWDWDDDDQWIWIWGDDPRMIMITIGGRDPVDDPPD

Nearest PDB structures (foldseek):
  6nzd-assembly1_D  TM=9.115E-01  e=2.762E-11  Homo sapiens
  5yk3-assembly2_D  TM=8.620E-01  e=4.688E-10  Homo sapiens
  5y3a-assembly1_B  TM=8.051E-01  e=5.545E-05  Homo sapiens
  7f8f-assembly1_A-2  TM=8.159E-01  e=5.545E-05  Candidatus Odinarchaeum yellowstonii
  7f8m-assembly3_F  TM=7.067E-01  e=7.447E-05  Candidatus Thorarchaeota archaeon SMTZ1-45

Solvent-accessible surface area (backbone atoms only — not comparable to full-atom values): 11010 Å² total; per-residue (Å²): 128,76,46,84,84,40,49,55,61,73,66,41,80,57,54,52,20,28,35,30,28,39,77,87,65,52,78,75,47,54,32,69,80,34,45,84,40,61,68,59,51,50,52,51,50,50,48,53,55,55,59,54,51,41,46,81,74,66,43,82,48,60,75,39,36,38,38,40,33,32,74,58,33,32,38,38,38,36,55,55,93,67,26,40,40,36,36,36,26,55,50,75,88,70,74,75,83,76,108,129,76,47,84,85,40,49,56,61,71,66,40,81,57,54,51,23,28,36,31,27,39,78,88,66,51,78,75,46,53,32,68,80,34,44,86,41,62,67,59,51,50,52,51,51,50,48,53,56,56,59,53,51,40,45,81,74,64,44,81,49,61,74,38,38,36,38,41,31,32,74,58,32,31,40,39,39,35,55,56,93,67,26,41,41,35,36,35,27,55,55,77,88,74,73,74,81,75,110

Secondary structure (DSSP, 8-state):
---HHHHHHHTSTTEEEEEEEETTS-EEEEEETTTT-HHHHHHHHHHHHHHGGGGGGT--SPEEEEEEEETTEEEEEEEETTEEEEEEEE-SS------/---HHHHHHHTSTTEEEEEEEETTS-EEEEEETTTT-HHHHHHHHHHHHHHGGGGGGT--SPEEEEEEEETTEEEEEEEETTEEEEEEEE-SS------